Protein AF-A0AA36CMX6-F1 (afdb_monomer_lite)

Secondary structure (DSSP, 8-state):
-HHHHHH-HHHHHHHHHHHHHHHHHHHHTSS-TTHHHHHHHHHHHHSTTPPP---SPPHHHHHHHHHHHS-HHHHHHHHHHHHHHTTSPPPHHHHHHHTSS-HHHHHHHHTTTT-HHHHIIIIIHHHHHHHHHHHHHHHHHHHHHHHHHHTS-S------------GGGHHHHHHTTT-----HHHHSPPPPPHHHHHHHHHHHHHHHHHHHHHHHHHHHHHHHHHS---

pLDDT: mean 77.53, std 16.52, range [39.44, 95.88]

Foldseek 3Di:
DVCCVPPNDLLVVLVVLVVVVLVVLCVVLVHRPCPLVVVVVVVQVVDPPRDDDDQWADVVQLSLQLVLVDFPVRSVVVVVVSVVVVVDDDDVVNSVVCVVDPVVVVVCVVCVVPRVVSCCSVAQLGLLSSLVSVVVCQVVVQVVLVVVVVVDPDDDDHDDDDDRDDPSSVVSSVVCHPPPRDCPVSRDHDHHPPNVVVVVVVVVVVVVVVVVVVCVVVVVVVCVVPDDDD

InterPro domains:
  IPR002816 TraB/PrgY/GumN family [PF01963] (21-174)
  IPR046345 TraB/PryY-like [PTHR21530] (2-215)
  IPR046345 TraB/PryY-like [cd14726] (2-177)

Radius of gyration: 25.77 Å; chains: 1; bounding box: 74×45×81 Å

Sequence (230 aa):
MQTIKQSGLVHGILHVLLLSMSAHITRELSMAPGGEFRAAHKASVEVEQCRLILGDRPIQITLQRALASMTFFQKLKFFYHILISHNSKITQEDVEKCKQKDLLEQLLAEMAGDFPKLSKIFVDERDAYMAHALHTLLLRQTESKREAWSRTNCAWQPLRVVAVVGIGHMPGIEARWGDDINILPLVEIPPQPLSSRIIGGTIRLAFWGTVGYCTYRFGRAIYTRISPKF

Structure (mmCIF, N/CA/C/O backbone):
data_AF-A0AA36CMX6-F1
#
_entry.id   AF-A0AA36CMX6-F1
#
loop_
_atom_site.group_PDB
_atom_site.id
_atom_site.type_symbol
_atom_site.label_atom_id
_atom_site.label_alt_id
_atom_site.label_comp_id
_atom_site.label_asym_id
_atom_site.label_entity_id
_atom_site.label_seq_id
_atom_site.pdbx_PDB_ins_code
_atom_site.Cartn_x
_atom_site.Cartn_y
_atom_site.Cartn_z
_atom_site.occupancy
_atom_site.B_iso_or_equiv
_atom_site.auth_seq_id
_atom_site.auth_comp_id
_atom_site.auth_asym_id
_atom_site.auth_atom_id
_atom_site.pdbx_PDB_model_num
ATOM 1 N N . MET A 1 1 ? -16.469 -11.733 2.876 1.00 41.44 1 MET A N 1
ATOM 2 C CA . MET A 1 1 ? -16.906 -12.622 3.984 1.00 41.44 1 MET A CA 1
ATOM 3 C C . MET A 1 1 ? -15.741 -13.139 4.840 1.00 41.44 1 MET A C 1
ATOM 5 O O . MET A 1 1 ? -15.885 -13.166 6.056 1.00 41.44 1 MET A O 1
ATOM 9 N N . GLN A 1 2 ? -14.580 -13.484 4.260 1.00 42.78 2 GLN A N 1
ATOM 10 C CA . GLN A 1 2 ? -13.388 -13.937 5.010 1.00 42.78 2 GLN A CA 1
ATOM 11 C C . GLN A 1 2 ? -12.871 -12.914 6.047 1.00 42.78 2 GLN A C 1
ATOM 13 O O . GLN A 1 2 ? -12.545 -13.291 7.169 1.00 42.78 2 GLN A O 1
ATOM 18 N N . THR A 1 3 ? -12.917 -11.616 5.736 1.00 43.47 3 THR A N 1
ATOM 19 C CA . THR A 1 3 ? -12.479 -10.519 6.623 1.00 43.47 3 THR A CA 1
ATOM 20 C C . THR A 1 3 ? -13.291 -10.406 7.919 1.00 43.47 3 THR A C 1
ATOM 22 O O . THR A 1 3 ? -12.737 -10.103 8.972 1.00 43.47 3 THR A O 1
ATOM 25 N N . ILE A 1 4 ? -14.600 -10.690 7.874 1.00 48.75 4 ILE A N 1
ATOM 26 C CA . ILE A 1 4 ? -15.484 -10.622 9.055 1.00 48.75 4 ILE A CA 1
ATOM 27 C C . ILE A 1 4 ? -15.143 -11.743 10.045 1.00 48.75 4 ILE A C 1
ATOM 29 O O . ILE A 1 4 ? -15.145 -11.512 11.254 1.00 48.75 4 ILE A O 1
ATOM 33 N N . LYS A 1 5 ? -14.801 -12.937 9.537 1.00 47.16 5 LYS A N 1
ATOM 34 C CA . LYS A 1 5 ? -14.401 -14.082 10.367 1.00 47.16 5 LYS A CA 1
ATOM 35 C C . LYS A 1 5 ? -13.045 -13.876 11.053 1.00 47.16 5 LYS A C 1
ATOM 37 O O . LYS A 1 5 ? -12.878 -14.360 12.164 1.00 47.16 5 LYS A O 1
ATOM 42 N N . GLN A 1 6 ? -12.102 -13.170 10.422 1.00 49.94 6 GLN A N 1
ATOM 43 C CA . GLN A 1 6 ? -10.734 -13.008 10.941 1.00 49.94 6 GLN A CA 1
ATOM 44 C C . GLN A 1 6 ? -10.514 -11.734 11.772 1.00 49.94 6 GLN A C 1
ATOM 46 O O . GLN A 1 6 ? -9.730 -11.755 12.715 1.00 49.94 6 GLN A O 1
ATOM 51 N N . SER A 1 7 ? -11.199 -10.629 11.459 1.00 54.75 7 SER A N 1
ATOM 52 C CA . SER A 1 7 ? -10.890 -9.305 12.038 1.00 54.75 7 SER A CA 1
ATOM 53 C C . SER A 1 7 ? -12.053 -8.675 12.817 1.00 54.75 7 SER A C 1
ATOM 55 O O . SER A 1 7 ? -11.908 -7.593 13.388 1.00 54.75 7 SER A O 1
ATOM 57 N N . GLY A 1 8 ? -13.204 -9.353 12.878 1.00 64.88 8 GLY A N 1
ATOM 58 C CA . GLY A 1 8 ? -14.403 -8.886 13.570 1.00 64.88 8 GLY A CA 1
ATOM 59 C C . GLY A 1 8 ? -15.316 -7.998 12.715 1.00 64.88 8 GLY A C 1
ATOM 60 O O . GLY A 1 8 ? -14.934 -7.457 11.677 1.00 64.88 8 GLY A O 1
ATOM 61 N N . LEU A 1 9 ? -16.560 -7.849 13.176 1.00 62.84 9 LEU A N 1
ATOM 62 C CA . LEU A 1 9 ? -17.673 -7.236 12.437 1.00 62.84 9 LEU A CA 1
ATOM 63 C C . LEU A 1 9 ? -17.406 -5.763 12.068 1.00 62.84 9 LEU A C 1
ATOM 65 O O . LEU A 1 9 ? -17.615 -5.365 10.925 1.00 62.84 9 LEU A O 1
ATOM 69 N N . VAL A 1 10 ? -16.840 -4.987 12.999 1.00 61.72 10 VAL A N 1
ATOM 70 C CA . VAL A 1 10 ? -16.474 -3.571 12.796 1.00 61.72 10 VAL A CA 1
ATOM 71 C C . VAL A 1 10 ? -15.439 -3.409 11.680 1.00 61.72 10 VAL A C 1
ATOM 73 O O . VAL A 1 10 ? -15.568 -2.534 10.831 1.00 61.72 10 VAL A O 1
ATOM 76 N N . HIS A 1 11 ? -14.427 -4.277 11.650 1.00 65.31 11 HIS A N 1
ATOM 77 C CA . HIS A 1 11 ? -13.369 -4.222 10.645 1.00 65.31 11 HIS A CA 1
ATOM 78 C C . HIS A 1 11 ? -13.894 -4.607 9.256 1.00 65.31 11 HIS A C 1
ATOM 80 O O . HIS A 1 11 ? -13.528 -3.992 8.259 1.00 65.31 11 HIS A O 1
ATOM 86 N N . GLY A 1 12 ? -14.801 -5.587 9.193 1.00 66.75 12 GLY A N 1
ATOM 87 C CA . GLY A 1 12 ? -15.476 -5.964 7.955 1.00 66.75 12 GLY A CA 1
ATOM 88 C C . GLY A 1 12 ? -16.356 -4.849 7.385 1.00 66.75 12 GLY A C 1
ATOM 89 O O . GLY A 1 12 ? -16.263 -4.571 6.193 1.00 66.75 12 GLY A O 1
ATOM 90 N N . ILE A 1 13 ? -17.159 -4.184 8.225 1.00 66.44 13 ILE A N 1
ATOM 91 C CA . ILE A 1 13 ? -17.991 -3.039 7.810 1.00 66.44 13 ILE A CA 1
ATOM 92 C C . ILE A 1 13 ? -17.111 -1.916 7.262 1.00 66.44 13 ILE A C 1
ATOM 94 O O . ILE A 1 13 ? -17.365 -1.396 6.180 1.00 66.44 13 ILE A O 1
ATOM 98 N N . LEU A 1 14 ? -16.043 -1.576 7.981 1.00 64.75 14 LEU A N 1
ATOM 99 C CA . LEU A 1 14 ? -15.170 -0.474 7.600 1.00 64.75 14 LEU A CA 1
ATOM 100 C C . LEU A 1 14 ? -14.377 -0.766 6.316 1.00 64.75 14 LEU A C 1
ATOM 102 O O . LEU A 1 14 ? -14.186 0.123 5.493 1.00 64.75 14 LEU A O 1
ATOM 106 N N . HIS A 1 15 ? -13.989 -2.025 6.101 1.00 67.06 15 HIS A N 1
ATOM 107 C CA . HIS A 1 15 ? -13.383 -2.483 4.851 1.00 67.06 15 HIS A CA 1
ATOM 108 C C . HIS A 1 15 ? -14.349 -2.371 3.661 1.00 67.06 15 HIS A C 1
ATOM 110 O O . HIS A 1 15 ? -13.962 -1.904 2.593 1.00 67.06 15 HIS A O 1
ATOM 116 N N . VAL A 1 16 ? -15.616 -2.762 3.838 1.00 66.88 16 VAL A N 1
ATOM 117 C CA . VAL A 1 16 ? -16.645 -2.605 2.795 1.00 66.88 16 VAL A CA 1
ATOM 118 C C . VAL A 1 16 ? -16.898 -1.128 2.493 1.00 66.88 16 VAL A C 1
ATOM 120 O O . VAL A 1 16 ? -17.008 -0.765 1.327 1.00 66.88 16 VAL A O 1
ATOM 123 N N . LEU A 1 17 ? -16.927 -0.268 3.513 1.00 65.06 17 LEU A N 1
ATOM 124 C CA . LEU A 1 17 ? -17.094 1.176 3.334 1.00 65.06 17 LEU A CA 1
ATOM 125 C C . LEU A 1 17 ? -15.932 1.819 2.580 1.00 65.06 17 LEU A C 1
ATOM 127 O O . LEU A 1 17 ? -16.167 2.612 1.678 1.00 65.06 17 LEU A O 1
ATOM 131 N N . LEU A 1 18 ? -14.693 1.440 2.895 1.00 65.81 18 LEU A N 1
ATOM 132 C CA . LEU A 1 18 ? -13.506 1.893 2.164 1.00 65.81 18 LEU A CA 1
ATOM 133 C C . LEU A 1 18 ? -13.556 1.496 0.684 1.00 65.81 18 LEU A C 1
ATOM 135 O O . LEU A 1 18 ? -13.294 2.322 -0.188 1.00 65.81 18 LEU A O 1
ATOM 139 N N . LEU A 1 19 ? -13.944 0.250 0.395 1.00 66.56 19 LEU A N 1
ATOM 140 C CA . LEU A 1 19 ? -14.132 -0.219 -0.980 1.00 66.56 19 LEU A CA 1
ATOM 141 C C . LEU A 1 19 ? -15.264 0.534 -1.690 1.00 66.56 19 LEU A C 1
ATOM 143 O O . LEU A 1 19 ? -15.115 0.922 -2.846 1.00 66.56 19 LEU A O 1
ATOM 147 N N . SER A 1 20 ? -16.378 0.769 -0.996 1.00 63.72 20 SER A N 1
ATOM 148 C CA . SER A 1 20 ? -17.512 1.529 -1.525 1.00 63.72 20 SER A CA 1
ATOM 149 C C . SER A 1 20 ? -17.132 2.976 -1.834 1.00 63.72 20 SER A C 1
ATOM 151 O O . SER A 1 20 ? -17.517 3.491 -2.878 1.00 63.72 20 SER A O 1
ATOM 153 N N . MET A 1 21 ? -16.346 3.620 -0.966 1.00 60.47 21 MET A N 1
ATOM 154 C CA . MET A 1 21 ? -15.826 4.970 -1.194 1.00 60.47 21 MET A CA 1
ATOM 155 C C . MET A 1 21 ? -14.894 5.004 -2.400 1.00 60.47 21 MET A C 1
ATOM 157 O O . MET A 1 21 ? -15.107 5.809 -3.297 1.00 60.47 21 MET A O 1
ATOM 161 N N . SER A 1 22 ? -13.931 4.083 -2.492 1.00 61.16 22 SER A N 1
ATOM 162 C CA . SER A 1 22 ? -13.059 3.968 -3.671 1.00 61.16 22 SER A CA 1
ATOM 163 C C . SER A 1 22 ? -13.869 3.833 -4.973 1.00 61.16 22 SER A C 1
ATOM 165 O O . SER A 1 22 ? -13.585 4.512 -5.964 1.00 61.16 22 SER A O 1
ATOM 167 N N . ALA A 1 23 ? -14.941 3.034 -4.954 1.00 61.50 23 ALA A N 1
ATOM 168 C CA . ALA A 1 23 ? -15.845 2.870 -6.090 1.00 61.50 23 ALA A CA 1
ATOM 169 C C . ALA A 1 23 ? -16.722 4.107 -6.377 1.00 61.50 23 ALA A C 1
ATOM 171 O O . ALA A 1 23 ? -17.066 4.343 -7.533 1.00 61.50 23 ALA A O 1
ATOM 172 N N . HIS A 1 24 ? -17.098 4.888 -5.363 1.00 56.38 24 HIS A N 1
ATOM 173 C CA . HIS A 1 24 ? -17.870 6.123 -5.526 1.00 56.38 24 HIS A CA 1
ATOM 174 C C . HIS A 1 24 ? -17.011 7.247 -6.120 1.00 56.38 24 HIS A C 1
ATOM 176 O O . HIS A 1 24 ? -17.392 7.840 -7.124 1.00 56.38 24 HIS A O 1
ATOM 182 N N . ILE A 1 25 ? -15.799 7.437 -5.595 1.00 56.91 25 ILE A N 1
ATOM 183 C CA . ILE A 1 25 ? -14.810 8.420 -6.072 1.00 56.91 25 ILE A CA 1
ATOM 184 C C . ILE A 1 25 ? -14.474 8.185 -7.551 1.00 56.91 25 ILE A C 1
ATOM 186 O O . ILE A 1 25 ? -14.418 9.113 -8.353 1.00 56.91 25 ILE A O 1
ATOM 190 N N . THR A 1 26 ? -14.341 6.912 -7.927 1.00 54.22 26 THR A N 1
ATOM 191 C CA . THR A 1 26 ? -14.157 6.459 -9.312 1.00 54.22 26 THR A CA 1
ATOM 192 C C . THR A 1 26 ? -15.260 6.948 -10.262 1.00 54.22 26 THR A C 1
ATOM 194 O O . THR A 1 26 ? -14.987 7.212 -11.431 1.00 54.22 26 THR A O 1
ATOM 197 N N . ARG A 1 27 ? -16.513 7.038 -9.794 1.00 56.94 27 ARG A N 1
ATOM 198 C CA . ARG A 1 27 ? -17.652 7.474 -10.619 1.00 56.94 27 ARG A CA 1
ATOM 199 C C . ARG A 1 27 ? -17.722 8.995 -10.731 1.00 56.94 27 ARG A C 1
ATOM 201 O O . ARG A 1 27 ? -17.974 9.494 -11.820 1.00 56.94 27 ARG A O 1
ATOM 208 N N . GLU A 1 28 ? -17.464 9.706 -9.636 1.00 49.03 28 GLU A N 1
ATOM 209 C CA . GLU A 1 28 ? -17.574 11.173 -9.563 1.00 49.03 28 GLU A CA 1
ATOM 210 C C . GLU A 1 28 ? -16.462 11.891 -10.347 1.00 49.03 28 GLU A C 1
ATOM 212 O O . GLU A 1 28 ? -16.709 12.896 -11.010 1.00 49.03 28 GLU A O 1
ATOM 217 N N . LEU A 1 29 ? -15.246 11.332 -10.390 1.00 51.25 29 LEU A N 1
ATOM 218 C CA . LEU A 1 29 ? -14.135 11.902 -11.167 1.00 51.25 29 LEU A CA 1
ATOM 219 C C . LEU A 1 29 ? -14.323 11.812 -12.694 1.00 51.25 29 LEU A C 1
ATOM 221 O O . LEU A 1 29 ? -13.482 12.319 -13.437 1.00 51.25 29 LEU A O 1
ATOM 225 N N . SER A 1 30 ? -15.394 11.167 -13.185 1.00 48.53 30 SER A N 1
ATOM 226 C CA . SER A 1 30 ? -15.689 10.939 -14.618 1.00 48.53 30 SER A CA 1
ATOM 227 C C . SER A 1 30 ? -14.550 10.273 -15.416 1.00 48.53 30 SER A C 1
ATOM 229 O O . SER A 1 30 ? -14.612 10.153 -16.637 1.00 48.53 30 SER A O 1
ATOM 231 N N . MET A 1 31 ? -13.508 9.810 -14.727 1.00 54.91 31 MET A N 1
ATOM 232 C CA . MET A 1 31 ? -12.364 9.079 -15.246 1.00 54.91 31 MET A CA 1
ATOM 233 C C . MET A 1 31 ? -12.230 7.825 -14.397 1.00 54.91 31 MET A C 1
ATOM 235 O O . MET A 1 31 ? -11.944 7.900 -13.205 1.00 54.91 31 MET A O 1
ATOM 239 N N . ALA A 1 32 ? -12.448 6.657 -15.002 1.00 55.47 32 ALA A N 1
ATOM 240 C CA . ALA A 1 32 ? -12.241 5.399 -14.302 1.00 55.47 32 ALA A CA 1
ATOM 241 C C . ALA A 1 32 ? -10.747 5.284 -13.926 1.00 55.47 32 ALA A C 1
ATOM 243 O O . ALA A 1 32 ? -9.918 5.176 -14.842 1.00 55.47 32 ALA A O 1
ATOM 244 N N . PRO A 1 33 ? -10.378 5.265 -12.631 1.00 60.41 3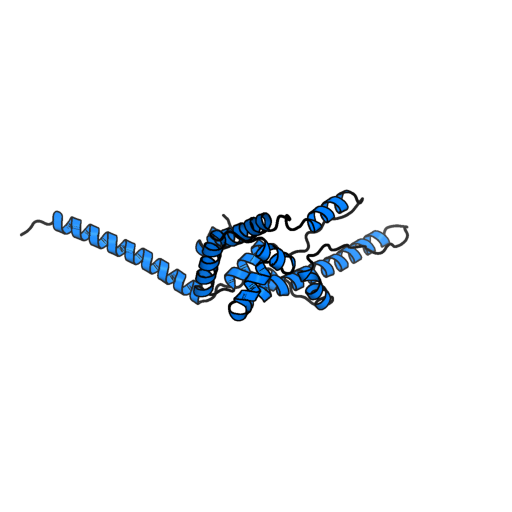3 PRO A N 1
ATOM 245 C CA . PRO A 1 33 ? -8.995 5.152 -12.210 1.00 60.41 33 PRO A CA 1
ATOM 246 C C . PRO A 1 33 ? -8.391 3.860 -12.762 1.00 60.41 33 PRO A C 1
ATOM 248 O O . PRO A 1 33 ? -9.086 2.880 -13.068 1.00 60.41 33 PRO A O 1
ATOM 251 N N . GLY A 1 34 ? -7.082 3.895 -12.991 1.00 72.88 34 GLY A N 1
ATOM 252 C CA . GLY A 1 34 ? -6.360 2.802 -13.636 1.00 72.88 34 GLY A CA 1
ATOM 253 C C . GLY A 1 34 ? -6.557 2.709 -15.151 1.00 72.88 34 GLY A C 1
ATOM 254 O O . GLY A 1 34 ? -6.381 1.631 -15.716 1.00 72.88 34 GLY A O 1
ATOM 255 N N . GLY A 1 35 ? -6.919 3.809 -15.823 1.00 80.56 35 GLY A N 1
ATOM 256 C CA . GLY A 1 35 ? -6.870 3.893 -17.289 1.00 80.56 35 GLY A CA 1
ATOM 257 C C . GLY A 1 35 ? -5.475 3.573 -17.830 1.00 80.56 35 GLY A C 1
ATOM 258 O O . GLY A 1 35 ? -5.347 2.764 -18.745 1.00 80.56 35 GLY A O 1
ATOM 259 N N . GLU A 1 36 ? -4.444 4.106 -17.175 1.00 85.56 36 GLU A N 1
ATOM 260 C CA . GLU A 1 36 ? -3.031 3.810 -17.435 1.00 85.56 36 GLU A CA 1
ATOM 261 C C . GLU A 1 36 ? -2.736 2.308 -17.325 1.00 85.56 36 GLU A C 1
ATOM 263 O O . GLU A 1 36 ? -2.166 1.716 -18.237 1.00 85.56 36 GLU A O 1
ATOM 268 N N . PHE A 1 37 ? -3.211 1.652 -16.261 1.00 89.00 37 PHE A N 1
ATOM 269 C CA . PHE A 1 37 ? -3.018 0.212 -16.062 1.00 89.00 37 PHE A CA 1
ATOM 270 C C . PHE A 1 37 ? -3.773 -0.636 -17.091 1.00 89.00 37 PHE A C 1
ATOM 272 O O . PHE A 1 37 ? -3.258 -1.654 -17.551 1.00 89.00 37 PHE A O 1
ATOM 279 N N . ARG A 1 38 ? -4.982 -0.225 -17.498 1.00 89.56 38 ARG A N 1
ATOM 280 C CA . ARG A 1 38 ? -5.738 -0.905 -18.565 1.00 89.56 38 ARG A CA 1
ATOM 281 C C . ARG A 1 38 ? -5.053 -0.759 -19.921 1.00 89.56 38 ARG A C 1
ATOM 283 O O . ARG A 1 38 ? -4.986 -1.735 -20.666 1.00 89.56 38 ARG A O 1
ATOM 290 N N . ALA A 1 39 ? -4.525 0.426 -20.225 1.00 91.19 39 ALA A N 1
ATOM 291 C CA . ALA A 1 39 ? -3.736 0.660 -21.428 1.00 91.19 39 ALA A CA 1
ATOM 292 C C . ALA A 1 39 ? -2.454 -0.189 -21.419 1.00 91.19 39 ALA A C 1
ATOM 294 O O . ALA A 1 39 ? -2.166 -0.858 -22.408 1.00 91.19 39 ALA A O 1
ATOM 295 N N . ALA A 1 40 ? -1.754 -0.251 -20.282 1.00 92.69 40 ALA A N 1
ATOM 296 C CA . ALA A 1 40 ? -0.570 -1.087 -20.095 1.00 92.69 40 ALA A CA 1
ATOM 297 C C . ALA A 1 40 ? -0.871 -2.579 -20.284 1.00 92.69 40 ALA A C 1
ATOM 299 O O . ALA A 1 40 ? -0.149 -3.272 -20.996 1.00 92.69 40 ALA A O 1
ATOM 300 N N . HIS A 1 41 ? -1.970 -3.069 -19.702 1.00 93.50 41 HIS A N 1
ATOM 301 C CA . HIS A 1 41 ? -2.424 -4.443 -19.897 1.00 93.50 41 HIS A CA 1
ATOM 302 C C . HIS A 1 41 ? -2.712 -4.719 -21.375 1.00 93.50 41 HIS A C 1
ATOM 304 O O . HIS A 1 41 ? -2.240 -5.718 -21.913 1.00 93.50 41 HIS A O 1
ATOM 310 N N . LYS A 1 42 ? -3.450 -3.832 -22.056 1.00 94.06 42 LYS A N 1
ATOM 311 C CA . LYS A 1 42 ? -3.763 -3.997 -23.480 1.00 94.06 42 LYS A CA 1
ATOM 312 C C . LYS A 1 42 ? -2.486 -4.051 -24.326 1.00 94.06 42 LYS A C 1
ATOM 314 O O . LYS A 1 42 ? -2.320 -4.994 -25.089 1.00 94.06 42 LYS A O 1
ATOM 319 N N . ALA A 1 43 ? -1.560 -3.119 -24.109 1.00 93.75 43 ALA A N 1
ATOM 320 C CA . ALA A 1 43 ? -0.264 -3.110 -24.781 1.00 93.75 43 ALA A CA 1
ATOM 321 C C . ALA A 1 43 ? 0.566 -4.372 -24.476 1.0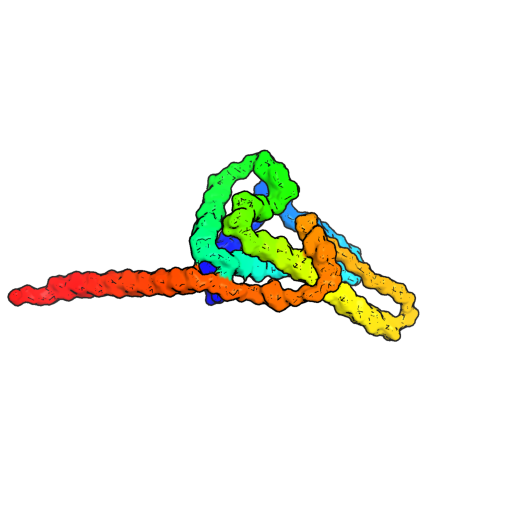0 93.75 43 ALA A C 1
ATOM 323 O O . ALA A 1 43 ? 1.204 -4.911 -25.372 1.00 93.75 43 ALA A O 1
ATOM 324 N N . SER A 1 44 ? 0.527 -4.897 -23.244 1.00 93.94 44 SER A N 1
ATOM 325 C CA . SER A 1 44 ? 1.255 -6.128 -22.898 1.00 93.94 44 SER A CA 1
ATOM 326 C C . SER A 1 44 ? 0.742 -7.364 -23.638 1.00 93.94 44 SER A C 1
ATOM 328 O O . SER A 1 44 ? 1.519 -8.270 -23.906 1.00 93.94 44 SER A O 1
ATOM 330 N N . VAL A 1 45 ? -0.545 -7.398 -23.997 1.00 93.75 45 VAL A N 1
ATOM 331 C CA . VAL A 1 45 ? -1.133 -8.505 -24.768 1.00 93.75 45 VAL A CA 1
ATOM 332 C C . VAL A 1 45 ? -0.712 -8.444 -26.240 1.00 93.75 45 VAL A C 1
ATOM 334 O O . VAL A 1 45 ? -0.609 -9.482 -26.884 1.00 93.75 45 VAL A O 1
ATOM 337 N N . GLU A 1 46 ? -0.449 -7.247 -26.769 1.00 94.12 46 GLU A N 1
ATOM 338 C CA . GLU A 1 46 ? -0.022 -7.040 -28.161 1.00 94.12 46 GLU A CA 1
ATOM 339 C C . GLU A 1 46 ? 1.468 -7.365 -28.384 1.00 94.12 46 GLU A C 1
ATOM 341 O O . GLU A 1 46 ? 1.882 -7.630 -29.511 1.00 94.12 46 GLU A O 1
ATOM 346 N N . VAL A 1 47 ? 2.282 -7.371 -27.324 1.00 91.69 47 VAL A N 1
ATOM 347 C CA . VAL A 1 47 ? 3.719 -7.660 -27.401 1.00 91.69 47 VAL A CA 1
ATOM 348 C C . VAL A 1 47 ? 3.980 -9.151 -27.187 1.00 91.69 47 VAL A C 1
ATOM 350 O O . VAL A 1 47 ? 3.683 -9.710 -26.129 1.00 91.69 47 VAL A O 1
ATOM 353 N N . GLU A 1 48 ? 4.616 -9.796 -28.166 1.00 88.00 48 GLU A N 1
ATOM 354 C CA . GLU A 1 48 ? 5.013 -11.199 -28.051 1.00 88.00 48 GLU A CA 1
ATOM 355 C C . GLU A 1 48 ? 5.930 -11.436 -26.844 1.00 88.00 48 GLU A C 1
ATOM 357 O O . GLU A 1 48 ? 6.867 -10.680 -26.580 1.00 88.00 48 GLU A O 1
ATOM 362 N N . GLN A 1 49 ? 5.662 -12.520 -26.110 1.00 84.81 49 GLN A N 1
ATOM 363 C CA . GLN A 1 49 ? 6.441 -12.947 -24.939 1.00 84.81 49 GLN A CA 1
ATOM 364 C C . GLN A 1 49 ? 6.508 -11.908 -23.800 1.00 84.81 49 GLN A C 1
ATOM 366 O O . GLN A 1 49 ? 7.364 -12.004 -22.915 1.00 84.81 49 GLN A O 1
ATOM 371 N N . CYS A 1 50 ? 5.589 -10.938 -23.765 1.00 90.69 50 CYS A N 1
ATOM 372 C CA . CYS A 1 50 ? 5.478 -10.006 -22.653 1.00 90.69 50 CYS A CA 1
ATOM 373 C C . CYS A 1 50 ? 4.826 -10.682 -21.439 1.00 90.69 50 CYS A C 1
ATOM 375 O O . CYS A 1 50 ? 3.730 -11.239 -21.517 1.00 90.69 50 CYS A O 1
ATOM 377 N N . ARG A 1 51 ? 5.496 -10.629 -20.285 1.00 89.81 51 ARG A N 1
ATOM 378 C CA . ARG A 1 51 ? 4.941 -11.111 -19.017 1.00 89.81 51 ARG A CA 1
ATOM 379 C C . ARG A 1 51 ? 4.370 -9.940 -18.229 1.00 89.81 51 ARG A C 1
ATOM 381 O O . ARG A 1 51 ? 5.121 -9.086 -17.768 1.00 89.81 51 ARG A O 1
ATOM 388 N N . LEU A 1 52 ? 3.061 -9.960 -18.000 1.00 92.62 52 LEU A N 1
ATOM 389 C CA . LEU A 1 52 ? 2.403 -9.024 -17.096 1.00 92.62 52 LEU A CA 1
ATOM 390 C C . LEU A 1 52 ? 2.596 -9.454 -15.636 1.00 92.62 52 LEU A C 1
ATOM 392 O O . LEU A 1 52 ? 2.357 -10.610 -15.284 1.00 92.62 52 LEU A O 1
ATOM 396 N N . ILE A 1 53 ? 3.000 -8.515 -14.779 1.00 92.50 53 ILE A N 1
ATOM 397 C CA . ILE A 1 53 ? 3.172 -8.738 -13.340 1.00 92.50 53 ILE A CA 1
ATOM 398 C C . ILE A 1 53 ? 2.473 -7.616 -12.576 1.00 92.50 53 ILE A C 1
ATOM 400 O O . ILE A 1 53 ? 2.661 -6.440 -12.876 1.00 92.50 53 ILE A O 1
ATOM 404 N N . LEU A 1 54 ? 1.678 -7.985 -11.572 1.00 92.44 54 LEU A N 1
ATOM 405 C CA . LEU A 1 54 ? 1.065 -7.037 -10.646 1.00 92.44 54 LEU A CA 1
ATOM 406 C C . LEU A 1 54 ? 2.058 -6.760 -9.513 1.00 92.44 54 LEU A C 1
ATOM 408 O O . LEU A 1 54 ? 2.243 -7.597 -8.633 1.00 92.44 54 LEU A O 1
ATOM 412 N N . GLY A 1 55 ? 2.738 -5.616 -9.588 1.00 90.88 55 GLY A N 1
ATOM 413 C CA . GLY A 1 55 ? 3.810 -5.237 -8.659 1.00 90.88 55 GLY A CA 1
ATOM 414 C C . GLY A 1 55 ? 3.364 -4.463 -7.413 1.00 90.88 55 GLY A C 1
ATOM 415 O O . GLY A 1 55 ? 4.219 -4.094 -6.614 1.00 90.88 55 GLY A O 1
ATOM 416 N N . ASP A 1 56 ? 2.066 -4.192 -7.246 1.00 91.62 56 ASP A N 1
ATOM 417 C CA . ASP A 1 56 ? 1.543 -3.458 -6.084 1.00 91.62 56 ASP A CA 1
ATOM 418 C C . ASP A 1 56 ? 1.155 -4.410 -4.942 1.00 91.62 56 ASP A C 1
ATOM 420 O O . ASP A 1 56 ? 0.870 -5.599 -5.126 1.00 91.62 56 ASP A O 1
ATOM 424 N N . ARG A 1 57 ? 1.128 -3.860 -3.733 1.00 90.56 57 ARG A N 1
ATOM 425 C CA . ARG A 1 57 ? 0.688 -4.529 -2.520 1.00 90.56 57 ARG A CA 1
ATOM 426 C C . ARG A 1 57 ? -0.795 -4.886 -2.632 1.00 90.56 57 ARG A C 1
ATOM 428 O O . ARG A 1 57 ? -1.603 -4.029 -3.002 1.00 90.56 57 ARG A O 1
ATOM 435 N N . PRO A 1 58 ? -1.205 -6.100 -2.222 1.00 87.94 58 PRO A N 1
ATOM 436 C CA . PRO A 1 58 ? -2.616 -6.454 -2.174 1.00 87.94 58 PRO A CA 1
ATOM 437 C C . PRO A 1 58 ? -3.420 -5.429 -1.369 1.00 87.94 58 PRO A C 1
ATOM 439 O O . PRO A 1 58 ? -3.163 -5.213 -0.180 1.00 87.94 58 PRO A O 1
ATOM 442 N N . ILE A 1 59 ? -4.418 -4.815 -2.010 1.00 82.81 59 ILE A N 1
ATOM 443 C CA . ILE A 1 59 ? -5.211 -3.728 -1.420 1.00 82.81 59 ILE A CA 1
ATOM 444 C C . ILE A 1 59 ? -5.865 -4.141 -0.097 1.00 82.81 59 ILE A C 1
ATOM 446 O O . ILE A 1 59 ? -5.984 -3.330 0.816 1.00 82.81 59 ILE A O 1
ATOM 450 N N . GLN A 1 60 ? -6.227 -5.418 0.051 1.00 81.00 60 GLN A N 1
ATOM 451 C CA . GLN A 1 60 ? -6.796 -5.959 1.283 1.00 81.00 60 GLN A CA 1
ATOM 452 C C . GLN A 1 60 ? -5.836 -5.786 2.465 1.00 81.00 60 GLN A C 1
ATOM 454 O O . GLN A 1 60 ? -6.267 -5.361 3.533 1.00 81.00 60 GLN A O 1
ATOM 459 N N . ILE A 1 61 ? -4.541 -6.053 2.268 1.00 86.56 61 ILE A N 1
ATOM 460 C CA . ILE A 1 61 ? -3.514 -5.906 3.307 1.00 86.56 61 ILE A CA 1
ATOM 461 C C . ILE A 1 61 ? -3.344 -4.426 3.650 1.00 86.56 61 ILE A C 1
ATOM 463 O O . ILE A 1 61 ? -3.358 -4.061 4.825 1.00 86.56 61 ILE A O 1
ATOM 467 N N . THR A 1 62 ? -3.253 -3.563 2.636 1.00 86.62 62 THR A N 1
ATOM 468 C CA . THR A 1 62 ? -3.131 -2.109 2.815 1.00 86.62 62 THR A CA 1
ATOM 469 C C . THR A 1 62 ? -4.295 -1.549 3.634 1.00 86.62 62 THR A C 1
ATOM 471 O O . THR A 1 62 ? -4.078 -0.881 4.646 1.00 86.62 62 THR A O 1
ATOM 474 N N . LEU A 1 63 ? -5.536 -1.883 3.261 1.00 82.94 63 LEU A N 1
ATOM 475 C CA . LEU A 1 63 ? -6.737 -1.432 3.967 1.00 82.94 63 LEU A CA 1
ATOM 476 C C . LEU A 1 63 ? -6.811 -2.011 5.385 1.00 82.94 63 LEU A C 1
ATOM 478 O O . LEU A 1 63 ? -7.068 -1.276 6.336 1.00 82.94 63 LEU A O 1
ATOM 482 N N . GLN A 1 64 ? -6.550 -3.309 5.566 1.00 83.06 64 GLN A N 1
ATOM 483 C CA . GLN A 1 64 ? -6.575 -3.931 6.893 1.00 83.06 64 GLN A CA 1
ATOM 484 C C . GLN A 1 64 ? -5.561 -3.295 7.841 1.00 83.06 64 GLN A C 1
ATOM 486 O O . GLN A 1 64 ? -5.868 -3.058 9.011 1.00 83.06 64 GLN A O 1
ATOM 491 N N . ARG A 1 65 ? -4.367 -2.971 7.346 1.00 87.25 65 ARG A N 1
ATOM 492 C CA . ARG A 1 65 ? -3.338 -2.292 8.134 1.00 87.25 65 ARG A CA 1
ATOM 493 C C . ARG A 1 65 ? -3.693 -0.859 8.455 1.00 87.25 65 ARG A C 1
ATOM 495 O O . ARG A 1 65 ? -3.543 -0.460 9.608 1.00 87.25 65 ARG A O 1
ATOM 502 N N . ALA A 1 66 ? -4.207 -0.117 7.478 1.00 84.00 66 ALA A N 1
ATOM 503 C CA . ALA A 1 66 ? -4.703 1.235 7.688 1.00 84.00 66 ALA A CA 1
ATOM 504 C C . ALA A 1 66 ? -5.710 1.244 8.847 1.00 84.00 66 ALA A C 1
ATOM 506 O O . ALA A 1 66 ? -5.537 1.970 9.826 1.00 84.00 66 ALA A O 1
ATOM 507 N N . LEU A 1 67 ? -6.676 0.324 8.823 1.00 81.19 67 LEU A N 1
ATOM 508 C CA . LEU A 1 67 ? -7.665 0.169 9.887 1.00 81.19 67 LEU A CA 1
ATOM 509 C C . LEU A 1 67 ? -7.086 -0.335 11.211 1.00 81.19 67 LEU A C 1
ATOM 511 O O . LEU A 1 67 ? -7.529 0.092 12.277 1.00 81.19 67 LEU A O 1
ATOM 515 N N . ALA A 1 68 ? -6.120 -1.252 11.177 1.00 83.12 68 ALA A N 1
ATOM 516 C CA . ALA A 1 68 ? -5.450 -1.743 12.377 1.00 83.12 68 ALA A CA 1
ATOM 517 C C . ALA A 1 68 ? -4.611 -0.654 13.062 1.00 83.12 68 ALA A C 1
ATOM 519 O O . ALA A 1 68 ? -4.485 -0.667 14.281 1.00 83.12 68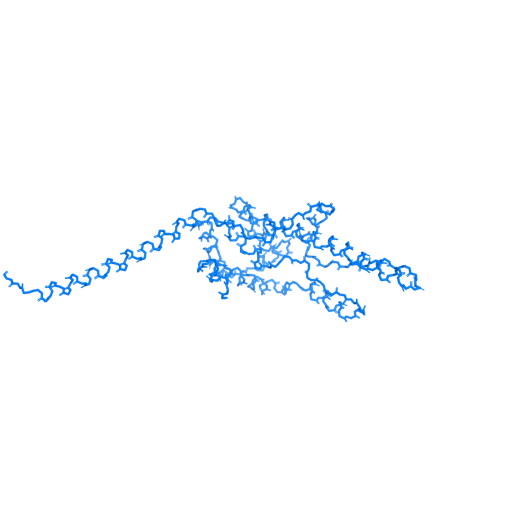 ALA A O 1
ATOM 520 N N . SER A 1 69 ? -4.092 0.315 12.306 1.00 84.25 69 SER A N 1
ATOM 521 C CA . SER A 1 69 ? -3.296 1.423 12.845 1.00 84.25 69 SER A CA 1
ATOM 522 C C . SER A 1 69 ? -4.117 2.451 13.637 1.00 84.25 69 SER A C 1
ATOM 524 O O . SER A 1 69 ? -3.553 3.206 14.437 1.00 84.25 69 SER A O 1
ATOM 526 N N . MET A 1 70 ? -5.443 2.459 13.446 1.00 82.00 70 MET A N 1
ATOM 527 C CA . MET A 1 70 ? -6.373 3.398 14.069 1.00 82.00 70 MET A CA 1
ATOM 528 C C . MET A 1 70 ? -6.846 2.932 15.451 1.00 82.00 70 MET A C 1
ATOM 530 O O . MET A 1 70 ? -7.214 1.772 15.669 1.00 82.00 70 MET A O 1
ATOM 534 N N . THR A 1 71 ? -6.955 3.882 16.376 1.00 82.56 71 THR A N 1
ATOM 535 C CA . THR A 1 71 ? -7.687 3.708 17.640 1.00 82.56 71 THR A CA 1
ATOM 536 C C . THR A 1 71 ? -9.198 3.583 17.414 1.00 82.56 71 THR A C 1
ATOM 538 O O . THR A 1 71 ? -9.714 3.893 16.342 1.00 82.56 71 THR A O 1
ATOM 541 N N . PHE A 1 72 ? -9.945 3.142 18.432 1.00 78.38 72 PHE A N 1
ATOM 542 C CA . PHE A 1 72 ? -11.406 3.027 18.332 1.00 78.38 72 PHE A CA 1
ATOM 543 C C . PHE A 1 72 ? -12.091 4.374 18.036 1.00 78.38 72 PHE A C 1
ATOM 545 O O . PHE A 1 72 ? -12.943 4.441 17.155 1.00 78.38 72 PHE A O 1
ATOM 552 N N . PHE A 1 73 ? -11.674 5.452 18.707 1.00 78.00 73 PHE A N 1
ATOM 553 C CA . PHE A 1 73 ? -12.199 6.798 18.453 1.00 78.00 73 PHE A CA 1
ATOM 554 C C . PHE A 1 73 ? -11.883 7.285 17.036 1.00 78.00 73 PHE A C 1
ATOM 556 O O . PHE A 1 73 ? -12.761 7.817 16.366 1.00 78.00 73 PHE A O 1
ATOM 563 N N . GLN A 1 74 ? -10.668 7.030 16.541 1.00 78.38 74 GLN A N 1
ATOM 564 C CA . GLN A 1 74 ? -10.293 7.321 15.155 1.00 78.38 74 GLN A CA 1
ATOM 565 C C . GLN A 1 74 ? -11.141 6.533 14.149 1.00 78.38 74 GLN A C 1
ATOM 567 O O . GLN A 1 74 ? -11.589 7.110 13.165 1.00 78.38 74 GL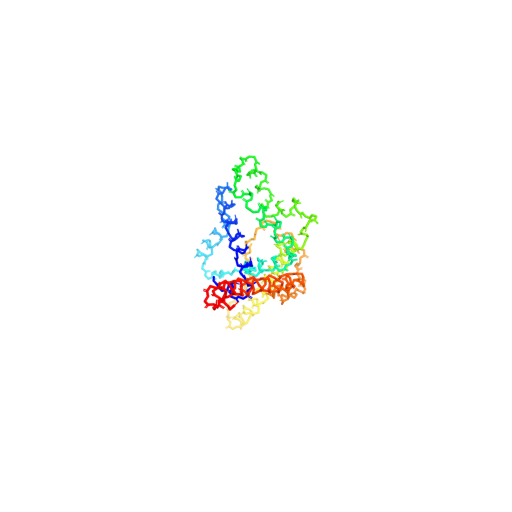N A O 1
ATOM 572 N N . LYS A 1 75 ? -11.426 5.250 14.413 1.00 78.88 75 LYS A N 1
ATOM 573 C CA . LYS A 1 75 ? -12.325 4.433 13.576 1.00 78.88 75 LYS A CA 1
ATOM 574 C C . LYS A 1 75 ? -13.744 5.002 13.548 1.00 78.88 75 LYS A C 1
ATOM 576 O O . LYS A 1 75 ? -14.339 5.068 12.479 1.00 78.88 75 LYS A O 1
ATOM 581 N N . LEU A 1 76 ? -14.275 5.425 14.699 1.00 77.38 76 LEU A N 1
ATOM 582 C CA . LEU A 1 76 ? -15.609 6.024 14.790 1.00 77.38 76 LEU A CA 1
ATOM 583 C C . LEU A 1 76 ? -15.673 7.375 14.062 1.00 77.38 76 LEU A C 1
ATOM 585 O O . LEU A 1 76 ? -16.600 7.602 13.290 1.00 77.38 76 LEU A O 1
ATOM 589 N N . LYS A 1 77 ? -14.661 8.233 14.250 1.00 75.12 77 LYS A N 1
ATOM 590 C CA . LYS A 1 77 ? -14.522 9.513 13.539 1.00 75.12 77 LYS A CA 1
ATOM 591 C C . LYS A 1 77 ? -14.439 9.295 12.026 1.00 75.12 77 LYS A C 1
ATOM 593 O O . LYS A 1 77 ? -15.174 9.925 11.276 1.00 75.12 77 LYS A O 1
ATOM 598 N N . PHE A 1 78 ? -13.603 8.361 11.580 1.00 73.94 78 PHE A N 1
ATOM 599 C CA . PHE A 1 78 ? -13.455 8.007 10.168 1.00 73.94 78 PHE A CA 1
ATOM 600 C C . PHE A 1 78 ? -14.764 7.479 9.559 1.00 73.94 78 PHE A C 1
ATOM 602 O O . PHE A 1 78 ? -15.178 7.923 8.492 1.00 73.94 78 PHE A O 1
ATOM 609 N N . PHE A 1 79 ? -15.467 6.593 10.270 1.00 73.00 79 PHE A N 1
ATOM 610 C CA . PHE A 1 79 ? -16.784 6.099 9.866 1.00 73.00 79 PHE A CA 1
ATOM 611 C C . PHE A 1 79 ? -17.817 7.230 9.739 1.00 73.00 79 PHE A C 1
ATOM 613 O O . PHE A 1 79 ? -18.545 7.284 8.751 1.00 73.00 79 PHE A O 1
ATOM 620 N N . TYR A 1 80 ? -17.851 8.158 10.700 1.00 71.25 80 TYR A N 1
ATOM 621 C CA . TYR A 1 80 ? -18.727 9.331 10.660 1.00 71.25 80 TYR A CA 1
ATOM 622 C C . TYR A 1 80 ? -18.445 10.227 9.443 1.00 71.25 80 TYR A C 1
ATOM 624 O O . TYR A 1 80 ? -19.379 10.611 8.741 1.00 71.25 80 TYR A O 1
ATOM 632 N N . HIS A 1 81 ? -17.171 10.494 9.135 1.00 68.88 81 HIS A N 1
ATOM 633 C CA . HIS A 1 81 ? -16.790 11.268 7.948 1.00 68.88 81 HIS A CA 1
ATOM 634 C C . HIS A 1 81 ? -17.205 10.593 6.639 1.00 68.88 81 HIS A C 1
ATOM 636 O O . HIS A 1 81 ? -17.731 11.266 5.755 1.00 68.88 81 HIS A O 1
ATOM 642 N N . ILE A 1 82 ? -17.031 9.272 6.521 1.00 66.56 82 ILE A N 1
ATOM 643 C CA . ILE A 1 82 ? -17.495 8.525 5.343 1.00 66.56 82 ILE A CA 1
ATOM 644 C C . ILE A 1 82 ? -19.013 8.662 5.173 1.00 66.56 82 ILE A C 1
ATOM 646 O O . ILE A 1 82 ? -19.484 8.904 4.064 1.00 66.56 82 ILE A O 1
ATOM 650 N N . LEU A 1 83 ? -19.781 8.528 6.259 1.00 64.62 83 LEU A N 1
ATOM 651 C CA . LEU A 1 83 ? -21.240 8.644 6.204 1.00 64.62 83 LEU A CA 1
ATOM 652 C C . LEU A 1 83 ? -21.708 10.040 5.778 1.00 64.62 83 LEU A C 1
ATOM 654 O O . LEU A 1 83 ? -22.665 10.143 5.016 1.00 64.62 83 LEU A O 1
ATOM 658 N N . ILE A 1 84 ? -21.036 11.098 6.242 1.00 63.44 84 ILE A N 1
ATOM 659 C CA . ILE A 1 84 ? -21.319 12.467 5.791 1.00 63.44 84 ILE A CA 1
ATOM 660 C C . ILE A 1 84 ? -20.975 12.621 4.312 1.00 63.44 84 ILE A C 1
ATOM 662 O O . ILE A 1 84 ? -21.798 13.116 3.551 1.00 63.44 84 ILE A O 1
ATOM 666 N N . SER A 1 85 ? -19.784 12.179 3.900 1.00 57.22 85 SER A N 1
ATOM 667 C CA . SER A 1 85 ? -19.305 12.332 2.523 1.00 57.22 85 SER A CA 1
ATOM 668 C C . SER A 1 85 ? -20.218 11.640 1.510 1.00 57.22 85 SER A C 1
ATOM 670 O O . SER A 1 85 ? -20.487 12.210 0.460 1.00 57.22 85 SER A O 1
ATOM 672 N N . HIS A 1 86 ? -20.779 10.477 1.850 1.00 56.81 86 HIS A N 1
ATOM 673 C CA . HIS A 1 86 ? -21.751 9.779 1.003 1.00 56.81 86 HIS A CA 1
ATOM 674 C C . HIS A 1 86 ? -23.082 10.547 0.827 1.00 56.81 86 HIS A C 1
ATOM 676 O O . HIS A 1 86 ? -23.848 10.253 -0.088 1.00 56.81 86 HIS A O 1
ATOM 682 N N . ASN A 1 87 ? -23.393 11.507 1.702 1.00 53.88 87 ASN A N 1
ATOM 683 C CA . ASN A 1 87 ? -24.631 12.293 1.662 1.00 53.88 87 ASN A CA 1
ATOM 684 C C . ASN A 1 87 ? -24.459 13.682 1.017 1.00 53.88 87 ASN A C 1
ATOM 686 O O . ASN A 1 87 ? -25.448 14.394 0.829 1.00 53.88 87 ASN A O 1
ATOM 690 N N . SER A 1 88 ? -23.231 14.071 0.671 1.00 49.53 88 SER A N 1
ATOM 691 C CA . SER A 1 88 ? -22.914 15.360 0.052 1.00 49.53 88 SER A CA 1
ATOM 692 C C . SER A 1 88 ? -22.833 15.215 -1.470 1.00 49.53 88 SER A C 1
ATOM 694 O O . SER A 1 88 ? -22.081 14.385 -1.971 1.00 49.53 88 SER A O 1
ATOM 696 N N . LYS A 1 89 ? -23.576 16.031 -2.230 1.00 46.34 89 LYS A N 1
ATOM 697 C CA . LYS A 1 89 ? -23.392 16.137 -3.689 1.00 46.34 89 LYS A CA 1
ATOM 698 C C . LYS A 1 89 ? -22.089 16.897 -3.957 1.00 46.34 89 LYS A C 1
ATOM 700 O O . LYS A 1 89 ? -21.982 18.047 -3.546 1.00 46.34 89 LYS A O 1
ATOM 705 N N . ILE A 1 90 ? -21.119 16.250 -4.598 1.00 49.75 90 ILE A N 1
ATOM 706 C CA . ILE A 1 90 ? -19.797 16.820 -4.895 1.00 49.75 90 ILE A CA 1
ATOM 707 C C . ILE A 1 90 ? -19.920 17.829 -6.047 1.00 49.75 90 ILE A C 1
ATOM 709 O O . ILE A 1 90 ? -20.594 17.567 -7.044 1.00 49.75 90 ILE A O 1
ATOM 713 N N . THR A 1 91 ? -19.298 18.999 -5.902 1.00 47.72 91 THR A N 1
ATOM 714 C CA . THR A 1 91 ? -19.340 20.090 -6.887 1.00 47.72 91 THR A CA 1
ATOM 715 C C . THR A 1 91 ? -18.212 19.950 -7.916 1.00 47.72 91 THR A C 1
ATOM 717 O O . THR A 1 91 ? -17.164 19.374 -7.639 1.00 47.72 91 THR A O 1
ATOM 720 N N . GLN A 1 92 ? -18.383 20.497 -9.124 1.00 42.94 92 GLN A N 1
ATOM 721 C CA . GLN A 1 92 ? -17.392 20.391 -10.212 1.00 42.94 92 GLN A CA 1
ATOM 722 C C . GLN A 1 92 ? -16.027 21.028 -9.852 1.00 42.94 92 GLN A C 1
ATOM 724 O O . GLN A 1 92 ? -14.983 20.575 -10.318 1.00 42.94 92 GLN A O 1
ATOM 729 N N . GLU A 1 93 ? -16.034 22.017 -8.954 1.00 46.50 93 GLU A N 1
ATOM 730 C CA . GLU A 1 93 ? -14.845 22.650 -8.360 1.00 46.50 93 GLU A CA 1
ATOM 731 C C . GLU A 1 93 ? -14.056 21.700 -7.435 1.00 46.50 93 GLU A C 1
ATOM 733 O O . GLU A 1 93 ? -12.822 21.725 -7.407 1.00 46.50 93 GLU A O 1
ATOM 738 N N . ASP A 1 94 ? -14.752 20.808 -6.721 1.00 48.53 94 ASP A N 1
ATOM 7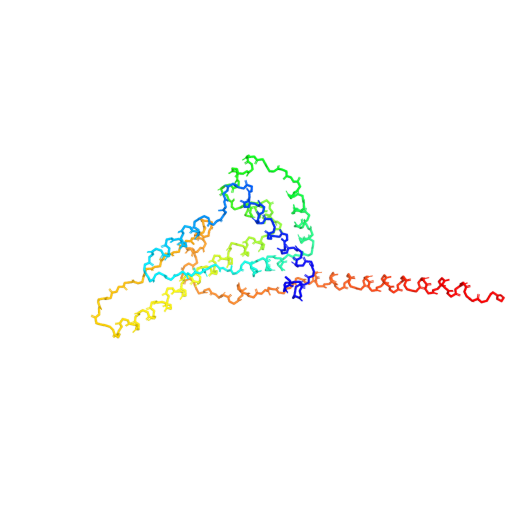39 C CA . ASP A 1 94 ? -14.130 19.777 -5.884 1.00 48.53 94 ASP A CA 1
ATOM 740 C C . ASP A 1 94 ? -13.456 18.715 -6.762 1.00 48.53 94 ASP A C 1
ATOM 742 O O . ASP A 1 94 ? -12.356 18.258 -6.454 1.00 48.53 94 ASP A O 1
ATOM 746 N N . VAL A 1 95 ? -14.060 18.387 -7.911 1.00 46.88 95 VAL A N 1
ATOM 747 C CA . VAL A 1 95 ? -13.512 17.453 -8.909 1.00 46.88 95 VAL A CA 1
ATOM 748 C C . VAL A 1 95 ? -12.197 17.967 -9.505 1.00 46.88 95 VAL A C 1
ATOM 750 O O . VAL A 1 95 ? -11.263 17.188 -9.679 1.00 46.88 95 VAL A O 1
ATOM 753 N N . GLU A 1 96 ? -12.078 19.263 -9.801 1.00 47.09 96 GLU A N 1
ATOM 754 C CA . GLU A 1 96 ? -10.833 19.845 -10.326 1.00 47.09 96 GLU A CA 1
ATOM 755 C C . GLU A 1 96 ? -9.715 19.934 -9.284 1.00 47.09 96 GLU A C 1
ATOM 757 O O . GLU A 1 96 ? -8.562 19.647 -9.613 1.00 47.09 96 GLU A O 1
ATOM 762 N N . LYS A 1 97 ? -10.039 20.206 -8.014 1.00 43.72 97 LYS A N 1
ATOM 763 C CA . LYS A 1 97 ? -9.074 20.078 -6.907 1.00 43.72 97 LYS A CA 1
ATOM 764 C C . LYS A 1 97 ? -8.619 18.626 -6.689 1.00 43.72 97 LYS A C 1
ATOM 766 O O . LYS A 1 97 ? -7.439 18.404 -6.423 1.00 43.72 97 LYS A O 1
ATOM 771 N N . CYS A 1 98 ? -9.505 17.646 -6.884 1.00 41.00 98 CYS A N 1
ATOM 772 C CA . CYS A 1 98 ? -9.190 16.212 -6.788 1.00 41.00 98 CYS A CA 1
ATOM 773 C C . CYS A 1 98 ? -8.372 15.657 -7.963 1.00 41.00 98 CYS A C 1
ATOM 775 O O . CYS A 1 98 ? -7.820 14.567 -7.865 1.00 41.00 98 CYS A O 1
ATOM 777 N N . LYS A 1 99 ? -8.297 16.356 -9.102 1.00 46.62 99 LYS A N 1
ATOM 778 C CA . LYS A 1 99 ? -7.469 15.916 -10.241 1.00 46.62 99 LYS A CA 1
ATOM 779 C C . LYS A 1 99 ? -5.968 16.069 -9.978 1.00 46.62 99 LYS A C 1
ATOM 781 O O . LYS A 1 99 ? -5.176 15.476 -10.703 1.00 46.62 99 LYS A O 1
ATOM 786 N N . GLN A 1 100 ? -5.573 16.870 -8.986 1.00 43.34 100 GLN A N 1
ATOM 787 C CA . GLN A 1 100 ? -4.167 17.199 -8.724 1.00 43.34 100 GLN A CA 1
ATOM 788 C C . GLN A 1 100 ? -3.529 16.383 -7.590 1.00 43.34 100 GLN A C 1
ATOM 790 O O . GLN A 1 100 ? -2.304 16.328 -7.518 1.00 43.34 100 GLN A O 1
ATOM 795 N N . LYS A 1 101 ? -4.325 15.741 -6.727 1.00 39.44 101 LYS A N 1
ATOM 796 C CA . LYS A 1 101 ? -3.874 14.826 -5.666 1.00 39.44 101 LYS A CA 1
ATOM 797 C C . LYS A 1 101 ? -4.914 13.735 -5.473 1.00 39.44 101 LYS A C 1
ATOM 799 O O . LYS A 1 101 ? -6.100 14.002 -5.631 1.00 39.44 101 LYS A O 1
ATOM 804 N N . ASP A 1 102 ? -4.481 12.524 -5.133 1.00 52.59 102 ASP A N 1
ATOM 805 C CA . ASP A 1 102 ? -5.393 11.405 -4.881 1.00 52.59 102 ASP A CA 1
ATOM 806 C C . ASP A 1 102 ? -6.433 11.856 -3.826 1.00 52.59 102 ASP A C 1
ATOM 808 O O . ASP A 1 102 ? -6.050 12.386 -2.789 1.00 52.59 102 ASP A O 1
ATOM 812 N N . LEU A 1 103 ? -7.750 11.731 -4.033 1.00 46.38 103 LEU A N 1
ATOM 813 C CA . LEU A 1 103 ? -8.738 12.255 -3.059 1.00 46.38 103 LEU A CA 1
ATOM 814 C C . LEU A 1 103 ? -8.564 11.597 -1.675 1.00 46.38 103 LEU A C 1
ATOM 816 O O . LEU A 1 103 ? -8.819 12.211 -0.641 1.00 46.38 103 LEU A O 1
ATOM 820 N N . LEU A 1 104 ? -8.077 10.351 -1.641 1.00 48.75 104 LEU A N 1
ATOM 821 C CA . LEU A 1 104 ? -7.651 9.716 -0.398 1.00 48.75 104 LEU A CA 1
ATOM 822 C C . LEU A 1 104 ? -6.499 10.495 0.244 1.00 48.75 104 LEU A C 1
ATOM 824 O O . LEU A 1 104 ? -6.534 10.728 1.439 1.00 48.75 104 LEU A O 1
ATOM 828 N N . GLU A 1 105 ? -5.517 10.934 -0.534 1.00 49.56 105 GLU A N 1
ATOM 829 C CA . GLU A 1 105 ? -4.435 11.819 -0.102 1.00 49.56 105 GLU A CA 1
ATOM 830 C C . GLU A 1 105 ? -4.959 13.191 0.342 1.00 49.56 105 GLU A C 1
ATOM 832 O O . GLU A 1 105 ? -4.418 13.761 1.277 1.00 49.56 105 GLU A O 1
ATOM 837 N N . GLN A 1 106 ? -6.048 13.692 -0.247 1.00 51.12 106 GLN A N 1
ATOM 838 C CA . GLN A 1 106 ? -6.703 14.942 0.146 1.00 51.12 106 GLN A CA 1
ATOM 839 C C . GLN A 1 106 ? -7.479 14.805 1.466 1.00 51.12 106 GLN A C 1
ATOM 841 O O . GLN A 1 106 ? -7.316 15.641 2.348 1.00 51.12 106 GLN A O 1
ATOM 846 N N . LEU A 1 107 ? -8.212 13.704 1.671 1.00 53.66 107 LEU A N 1
ATOM 847 C CA . LEU A 1 107 ? -8.782 13.327 2.972 1.00 53.66 107 LEU A CA 1
ATOM 848 C C . LEU A 1 107 ? -7.673 13.091 4.005 1.00 53.66 107 LEU A C 1
ATOM 850 O O . LEU A 1 107 ? -7.774 13.515 5.150 1.00 53.66 107 LEU A O 1
ATOM 854 N N . LEU A 1 108 ? -6.575 12.450 3.606 1.00 52.22 108 LEU A N 1
ATOM 855 C CA . LEU A 1 108 ? -5.399 12.269 4.450 1.00 52.22 108 LEU A CA 1
ATOM 856 C C . LEU A 1 108 ? -4.662 13.583 4.712 1.00 52.22 108 LEU A C 1
ATOM 858 O O . LEU A 1 108 ? -4.025 13.671 5.750 1.00 52.22 108 LEU A O 1
ATOM 862 N N . ALA A 1 109 ? -4.750 14.581 3.829 1.00 54.19 109 ALA A N 1
ATOM 863 C CA . ALA A 1 109 ? -4.144 15.903 3.973 1.00 54.19 109 ALA A CA 1
ATOM 864 C C . ALA A 1 109 ? -4.988 16.809 4.876 1.00 54.19 109 ALA A C 1
ATOM 866 O O . ALA A 1 109 ? -4.450 17.414 5.801 1.00 54.19 109 ALA A O 1
ATOM 867 N N . GLU A 1 110 ? -6.310 16.830 4.681 1.00 54.72 110 GLU A N 1
ATOM 868 C CA . GLU A 1 110 ? -7.277 17.472 5.584 1.00 54.72 110 GLU A CA 1
ATOM 869 C C . GLU A 1 110 ? -7.196 16.890 6.999 1.00 54.72 110 GLU A C 1
ATOM 871 O O . GLU A 1 110 ? -7.442 17.582 7.986 1.00 54.72 110 GLU A O 1
ATOM 876 N N . MET A 1 111 ? -6.795 15.621 7.103 1.00 52.44 111 MET A N 1
ATOM 877 C CA . MET A 1 111 ? -6.652 14.897 8.358 1.00 52.44 111 MET A CA 1
ATOM 878 C C . MET A 1 111 ? -5.186 14.561 8.704 1.00 52.44 111 MET A C 1
ATOM 880 O O . MET A 1 111 ? -4.953 13.715 9.571 1.00 52.44 111 MET A O 1
ATOM 884 N N . ALA A 1 112 ? -4.189 15.198 8.071 1.00 51.06 112 ALA A N 1
ATOM 885 C CA . ALA A 1 112 ? -2.769 14.818 8.198 1.00 51.06 112 ALA A CA 1
ATOM 886 C C . ALA A 1 112 ? -2.243 14.958 9.631 1.00 51.06 112 ALA A C 1
ATOM 888 O O . ALA A 1 112 ? -1.389 14.181 10.060 1.00 51.06 112 ALA A O 1
ATOM 889 N N . GLY A 1 113 ? -2.806 15.900 10.395 1.00 60.03 113 GLY A N 1
ATOM 890 C CA . GLY A 1 113 ? -2.551 16.028 11.830 1.00 60.03 113 GLY A CA 1
ATOM 891 C C . GLY A 1 113 ? -3.160 14.894 12.665 1.00 60.03 113 GLY A C 1
ATOM 892 O O . GLY A 1 113 ? -2.562 14.462 13.647 1.00 60.03 113 GLY A O 1
ATOM 893 N N . ASP A 1 114 ? -4.310 14.356 12.254 1.00 60.47 114 ASP A N 1
ATOM 894 C CA . ASP A 1 114 ? -5.082 13.373 13.023 1.00 60.47 114 ASP A CA 1
ATOM 895 C C . ASP A 1 114 ? -4.732 11.907 12.683 1.00 60.47 114 ASP A C 1
ATOM 897 O O . ASP A 1 114 ? -4.926 11.007 13.514 1.00 60.47 114 ASP A O 1
ATOM 901 N N . PHE A 1 115 ? -4.232 11.641 11.467 1.00 70.69 115 PHE A N 1
ATOM 902 C CA . PHE A 1 115 ? -3.989 10.286 10.948 1.00 70.69 115 PHE A CA 1
ATOM 903 C C . PHE A 1 115 ? -2.635 10.109 10.223 1.00 70.69 115 PHE A C 1
ATOM 905 O O . PHE A 1 115 ? -2.584 9.475 9.164 1.00 70.69 115 PHE A O 1
ATOM 912 N N . PRO A 1 116 ? -1.497 10.542 10.802 1.00 75.00 116 PRO A N 1
ATOM 913 C CA . PRO A 1 116 ? -0.179 10.418 10.162 1.00 75.00 116 PRO A CA 1
ATOM 914 C C . PRO A 1 116 ? 0.206 8.962 9.841 1.00 75.00 116 PRO A C 1
ATOM 916 O O . PRO A 1 116 ? 0.914 8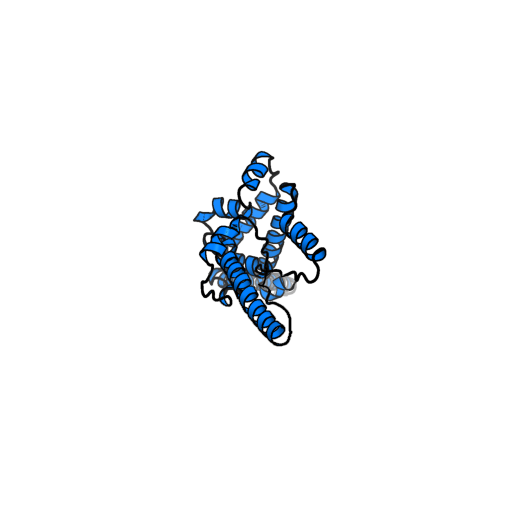.682 8.875 1.00 75.00 116 PRO A O 1
ATOM 919 N N . LYS A 1 117 ? -0.316 8.000 10.614 1.00 81.69 117 LYS A N 1
ATOM 920 C CA . LYS A 1 117 ? -0.106 6.562 10.379 1.00 81.69 117 LYS A CA 1
ATOM 921 C C . LYS A 1 117 ? -0.726 6.069 9.072 1.00 81.69 117 LYS A C 1
ATOM 923 O O . LYS A 1 117 ? -0.227 5.101 8.512 1.00 81.69 117 LYS A O 1
ATOM 928 N N . LEU A 1 118 ? -1.796 6.703 8.594 1.00 79.38 118 LEU A N 1
ATOM 929 C CA . LEU A 1 118 ? -2.440 6.296 7.350 1.00 79.38 118 LEU A CA 1
ATOM 930 C C . LEU A 1 118 ? -1.625 6.716 6.134 1.00 79.38 118 LEU A C 1
ATOM 932 O O . LEU A 1 118 ? -1.442 5.888 5.251 1.00 79.38 118 LEU A O 1
ATOM 936 N N . SER A 1 119 ? -1.095 7.944 6.123 1.00 79.25 119 SER A N 1
ATOM 937 C CA . SER A 1 119 ? -0.195 8.406 5.057 1.00 79.25 119 SER A CA 1
ATOM 938 C C . SER A 1 119 ? 0.998 7.458 4.913 1.00 79.25 119 SER A C 1
ATOM 940 O O . SER A 1 119 ? 1.235 6.910 3.838 1.00 79.25 119 SER A O 1
ATOM 942 N N . LYS A 1 120 ? 1.628 7.105 6.042 1.00 86.88 120 LYS A N 1
ATOM 943 C CA . LYS A 1 120 ? 2.699 6.103 6.072 1.00 86.88 120 LYS A CA 1
ATOM 944 C C . LYS A 1 120 ? 2.284 4.757 5.453 1.00 86.88 120 LYS A C 1
ATOM 946 O O . LYS A 1 120 ? 3.067 4.136 4.749 1.00 86.88 120 LYS A O 1
ATOM 951 N N . ILE A 1 121 ? 1.068 4.270 5.707 1.00 88.44 121 ILE A N 1
ATOM 952 C CA . ILE A 1 121 ? 0.615 2.956 5.210 1.00 88.44 121 ILE A CA 1
ATOM 953 C C . ILE A 1 121 ? 0.212 2.995 3.729 1.00 88.44 121 ILE A C 1
ATOM 955 O O . ILE A 1 121 ? 0.467 2.032 3.003 1.00 88.44 121 ILE A O 1
ATOM 959 N N . PHE A 1 122 ? -0.448 4.068 3.287 1.00 85.31 122 PHE A N 1
ATOM 960 C CA . PHE A 1 122 ? -0.967 4.193 1.922 1.00 85.31 122 PHE A CA 1
ATOM 961 C C . PHE A 1 122 ? 0.078 4.655 0.908 1.00 85.31 122 PHE A C 1
ATOM 963 O O . PHE A 1 122 ? -0.058 4.308 -0.268 1.00 85.31 122 PHE A O 1
ATOM 970 N N . VAL A 1 123 ? 1.087 5.402 1.364 1.00 85.50 123 VAL A N 1
ATOM 971 C CA . VAL A 1 123 ? 2.153 5.966 0.532 1.00 85.50 123 VAL A CA 1
ATOM 972 C C . VAL A 1 123 ? 3.471 5.265 0.855 1.00 85.50 123 VAL A C 1
ATOM 974 O O . VAL A 1 123 ? 3.834 4.331 0.149 1.00 85.50 123 VAL A O 1
ATOM 977 N N . ASP A 1 124 ? 4.119 5.590 1.978 1.00 89.56 124 ASP A N 1
ATOM 978 C CA . ASP A 1 124 ? 5.490 5.139 2.275 1.00 89.56 124 ASP A CA 1
ATOM 979 C C . ASP A 1 124 ? 5.693 3.618 2.238 1.00 89.56 124 ASP A C 1
ATOM 981 O O . ASP A 1 124 ? 6.622 3.113 1.609 1.00 89.56 124 ASP A O 1
ATOM 985 N N . GLU A 1 125 ? 4.836 2.863 2.927 1.00 92.69 125 GLU A N 1
ATOM 986 C CA . GLU A 1 125 ? 4.905 1.399 2.940 1.00 92.69 125 GLU A CA 1
ATOM 987 C C . GLU A 1 125 ? 4.623 0.798 1.564 1.00 92.69 125 GLU A C 1
ATOM 989 O O . GLU A 1 125 ? 5.146 -0.267 1.231 1.00 92.69 125 GLU A O 1
ATOM 994 N N . ARG A 1 126 ? 3.755 1.450 0.787 1.00 92.88 126 ARG A N 1
ATOM 995 C CA . ARG A 1 126 ? 3.321 0.970 -0.522 1.00 92.88 126 ARG A CA 1
ATOM 996 C C . ARG A 1 126 ? 4.411 1.200 -1.561 1.00 92.88 126 ARG A C 1
ATOM 998 O O . ARG A 1 126 ? 4.736 0.281 -2.305 1.00 92.88 126 ARG A O 1
ATOM 1005 N N . ASP A 1 127 ? 5.048 2.361 -1.515 1.00 94.06 127 ASP A N 1
ATOM 1006 C CA . ASP A 1 127 ? 6.238 2.695 -2.294 1.00 94.06 127 ASP A CA 1
ATOM 1007 C C . ASP A 1 127 ? 7.392 1.742 -1.990 1.00 94.06 127 ASP A C 1
ATOM 1009 O O . ASP A 1 127 ? 7.997 1.199 -2.910 1.00 94.06 127 ASP A O 1
ATOM 1013 N N . ALA A 1 128 ? 7.662 1.476 -0.706 1.00 94.62 128 ALA A N 1
ATOM 1014 C CA . ALA A 1 128 ? 8.689 0.518 -0.302 1.00 94.62 128 ALA A CA 1
ATOM 1015 C C . ALA A 1 128 ? 8.394 -0.890 -0.846 1.00 94.62 128 ALA A C 1
ATOM 1017 O O . ALA A 1 128 ? 9.284 -1.565 -1.364 1.00 94.62 128 ALA A O 1
ATOM 1018 N N . TYR A 1 129 ? 7.133 -1.326 -0.781 1.00 95.12 129 TYR A N 1
ATOM 1019 C CA . TYR A 1 129 ? 6.718 -2.605 -1.350 1.00 95.12 129 TYR A CA 1
ATOM 1020 C C . TYR A 1 129 ? 6.926 -2.652 -2.872 1.00 95.12 129 TYR A C 1
ATOM 1022 O O . TYR A 1 129 ? 7.516 -3.607 -3.375 1.00 95.12 129 TYR A O 1
ATOM 1030 N N . MET A 1 130 ? 6.479 -1.624 -3.602 1.00 95.00 130 MET A N 1
ATOM 1031 C CA . MET A 1 130 ? 6.606 -1.554 -5.062 1.00 95.00 130 MET A CA 1
ATOM 1032 C C . MET A 1 130 ? 8.068 -1.484 -5.514 1.00 95.00 130 MET A C 1
ATOM 1034 O O . MET A 1 130 ? 8.444 -2.190 -6.451 1.00 95.00 130 MET A O 1
ATOM 1038 N N . ALA A 1 131 ? 8.904 -0.700 -4.828 1.00 95.38 131 ALA A N 1
ATOM 1039 C CA . ALA A 1 131 ? 10.340 -0.622 -5.089 1.00 95.38 131 ALA A CA 1
ATOM 1040 C C . ALA A 1 131 ? 11.015 -1.990 -4.904 1.00 95.38 131 ALA A C 1
ATOM 1042 O O . ALA A 1 131 ? 11.716 -2.469 -5.798 1.00 95.38 131 ALA A O 1
ATOM 1043 N N . HIS A 1 132 ? 10.728 -2.676 -3.791 1.00 94.94 132 HIS A N 1
ATOM 1044 C CA . HIS A 1 132 ? 11.241 -4.022 -3.544 1.00 94.94 132 HIS A CA 1
ATOM 1045 C C . HIS A 1 132 ? 10.764 -5.032 -4.595 1.00 94.94 132 HIS A C 1
ATOM 1047 O O . HIS A 1 132 ? 11.548 -5.865 -5.059 1.00 94.94 132 HIS A O 1
ATOM 1053 N N . ALA A 1 133 ? 9.482 -4.979 -4.973 1.00 93.62 133 ALA A N 1
ATOM 1054 C CA . ALA A 1 133 ? 8.910 -5.861 -5.983 1.00 93.62 133 ALA A CA 1
ATOM 1055 C C . ALA A 1 133 ? 9.625 -5.684 -7.330 1.00 93.62 133 ALA A C 1
ATOM 1057 O O . ALA A 1 133 ? 10.066 -6.668 -7.922 1.00 93.62 133 ALA A O 1
ATOM 1058 N N . LEU A 1 134 ? 9.817 -4.439 -7.773 1.00 93.56 134 LEU A N 1
ATOM 1059 C CA . LEU A 1 134 ? 10.566 -4.098 -8.984 1.00 93.56 134 LEU A CA 1
ATOM 1060 C C . LEU A 1 134 ? 12.007 -4.609 -8.944 1.00 93.56 134 LEU A C 1
ATOM 1062 O O . LEU A 1 134 ? 12.445 -5.287 -9.876 1.00 93.56 134 LEU A O 1
ATOM 1066 N N . HIS A 1 135 ? 12.724 -4.338 -7.856 1.00 92.38 135 HIS A N 1
ATOM 1067 C CA . HIS A 1 135 ? 14.116 -4.747 -7.701 1.00 92.38 135 HIS A CA 1
ATOM 1068 C C . HIS A 1 135 ? 14.269 -6.277 -7.707 1.00 92.38 135 HIS A C 1
ATOM 1070 O O . HIS A 1 135 ? 15.067 -6.837 -8.459 1.00 92.38 135 HIS A O 1
ATOM 1076 N N . THR A 1 136 ? 13.429 -6.976 -6.941 1.00 91.88 136 THR A N 1
ATOM 1077 C CA . THR A 1 136 ? 13.425 -8.444 -6.868 1.00 91.88 136 THR A CA 1
ATOM 1078 C C . THR A 1 136 ? 13.083 -9.079 -8.213 1.00 91.88 136 THR A C 1
ATOM 1080 O O . THR A 1 136 ? 13.682 -10.087 -8.595 1.00 91.88 136 THR A O 1
ATOM 1083 N N . LEU A 1 137 ? 12.135 -8.496 -8.953 1.00 92.12 137 LEU A N 1
ATOM 1084 C CA . LEU A 1 137 ? 11.800 -8.944 -10.301 1.00 92.12 137 LEU A CA 1
ATOM 1085 C C . LEU A 1 137 ? 12.988 -8.789 -11.247 1.00 92.12 137 LEU A C 1
ATOM 1087 O O . LEU A 1 137 ? 13.325 -9.746 -11.940 1.00 92.12 137 LEU A O 1
ATOM 1091 N N . LEU A 1 138 ? 13.651 -7.631 -11.247 1.00 92.12 138 LEU A N 1
ATOM 1092 C CA . LEU A 1 138 ? 14.825 -7.392 -12.085 1.00 92.12 138 LEU A CA 1
ATOM 1093 C C . LEU A 1 138 ? 15.943 -8.395 -11.798 1.00 92.12 138 LEU A C 1
ATOM 1095 O O . LEU A 1 138 ? 16.453 -9.004 -12.739 1.00 92.12 138 LEU A O 1
ATOM 1099 N N . LEU A 1 139 ? 16.283 -8.620 -10.527 1.00 91.38 139 LEU A N 1
ATOM 1100 C CA . LEU A 1 139 ? 17.338 -9.557 -10.137 1.00 91.38 139 LEU A CA 1
ATOM 1101 C C . LEU A 1 139 ? 17.010 -10.991 -10.567 1.00 91.38 139 LEU A C 1
ATOM 1103 O O . LEU A 1 139 ? 17.756 -11.589 -11.343 1.00 91.38 139 LEU A O 1
ATOM 1107 N N . ARG A 1 140 ? 15.844 -11.513 -10.163 1.00 91.62 140 ARG A N 1
ATOM 1108 C CA . ARG A 1 140 ? 15.443 -12.899 -10.467 1.00 91.62 140 ARG A CA 1
ATOM 1109 C C . ARG A 1 140 ? 15.321 -13.163 -11.964 1.00 91.62 140 ARG A C 1
ATOM 1111 O O . ARG A 1 140 ? 15.713 -14.227 -12.444 1.00 91.62 140 ARG A O 1
ATOM 1118 N N . GLN A 1 141 ? 14.760 -12.213 -12.715 1.00 92.25 141 GLN A N 1
ATOM 1119 C CA . GLN A 1 141 ? 14.625 -12.350 -14.166 1.00 92.25 141 GLN A CA 1
ATOM 1120 C C . GLN A 1 141 ? 15.978 -12.227 -14.870 1.00 92.25 141 GLN A C 1
ATOM 1122 O O . GLN A 1 141 ? 16.208 -12.923 -15.856 1.00 92.25 141 GLN A O 1
ATOM 1127 N N . THR A 1 142 ? 16.891 -11.397 -14.362 1.00 91.56 142 THR A N 1
ATOM 1128 C CA . THR A 1 142 ? 18.251 -11.288 -14.907 1.00 91.56 142 THR A CA 1
ATOM 1129 C C . THR A 1 142 ? 19.032 -12.582 -14.707 1.00 91.56 142 THR A C 1
ATOM 1131 O O . THR A 1 142 ? 19.644 -13.062 -15.659 1.00 91.56 142 THR A O 1
ATOM 1134 N N . GLU A 1 143 ? 18.967 -13.183 -13.517 1.00 91.81 143 GLU A N 1
ATOM 1135 C CA . GLU A 1 143 ? 19.590 -14.482 -13.230 1.00 91.81 143 GLU A CA 1
ATOM 1136 C C . GLU A 1 143 ? 19.027 -15.582 -14.133 1.00 91.81 143 GLU A C 1
ATOM 1138 O O . GLU A 1 143 ? 19.779 -16.236 -14.855 1.00 91.81 143 GLU A O 1
ATOM 1143 N N . SER A 1 144 ? 17.696 -15.704 -14.182 1.00 90.94 144 SER A N 1
ATOM 1144 C CA . SER A 1 144 ? 17.010 -16.699 -15.018 1.00 90.94 144 SER A CA 1
ATOM 1145 C C . SER A 1 144 ? 17.355 -16.529 -16.503 1.00 90.94 144 SER A C 1
ATOM 1147 O O . SER A 1 144 ? 17.605 -17.503 -17.212 1.00 90.94 144 SER A O 1
ATOM 1149 N N . LYS A 1 145 ? 17.409 -15.281 -16.992 1.00 90.31 145 LYS A N 1
ATOM 1150 C CA . LYS A 1 145 ? 17.771 -14.973 -18.381 1.00 90.31 145 LYS A CA 1
ATOM 1151 C C . LYS A 1 145 ? 19.235 -15.287 -18.668 1.00 90.31 145 LYS A C 1
ATOM 1153 O O . LYS A 1 145 ? 19.538 -15.790 -19.744 1.00 90.31 145 LYS A O 1
ATOM 1158 N N . ARG A 1 146 ? 20.141 -15.001 -17.731 1.00 91.31 146 ARG A N 1
ATOM 1159 C CA . ARG A 1 146 ? 21.571 -15.307 -17.865 1.00 91.31 146 ARG A CA 1
ATOM 1160 C C . ARG A 1 146 ? 21.817 -16.815 -17.912 1.00 91.31 146 ARG A C 1
ATOM 1162 O O . ARG A 1 146 ? 22.616 -17.259 -18.731 1.00 91.31 146 ARG A O 1
ATOM 1169 N N . GLU A 1 147 ? 21.110 -17.588 -17.093 1.00 91.94 147 GLU A N 1
ATOM 1170 C CA . GLU A 1 147 ? 21.168 -19.053 -17.114 1.00 91.94 147 GLU A CA 1
ATOM 1171 C C . GLU A 1 147 ? 20.590 -19.640 -18.411 1.00 91.94 147 GLU A C 1
ATOM 1173 O O . GLU A 1 147 ? 21.166 -20.555 -18.994 1.00 91.94 147 GLU A O 1
ATOM 1178 N N . ALA A 1 148 ? 19.469 -19.104 -18.903 1.00 90.44 148 ALA A N 1
ATOM 1179 C CA . ALA A 1 148 ? 18.918 -19.520 -20.191 1.00 90.44 148 ALA A CA 1
ATOM 1180 C C . ALA A 1 148 ? 19.869 -19.171 -21.346 1.00 90.44 148 ALA A C 1
ATOM 1182 O O . ALA A 1 148 ? 20.110 -20.000 -22.221 1.00 90.44 148 ALA A O 1
ATOM 1183 N N . TRP A 1 149 ? 20.450 -17.968 -21.318 1.00 93.00 149 TRP A N 1
ATOM 1184 C CA . TRP A 1 149 ? 21.371 -17.495 -22.344 1.00 93.00 149 TRP A CA 1
ATOM 1185 C C . TRP A 1 149 ? 22.645 -18.339 -22.427 1.00 93.00 149 TRP A C 1
ATOM 1187 O O . TRP A 1 149 ? 23.066 -18.669 -23.531 1.00 93.00 149 TRP A O 1
ATOM 1197 N N . SER A 1 150 ? 23.221 -18.756 -21.292 1.00 91.81 150 SER A N 1
ATOM 1198 C CA . SER A 1 150 ? 24.443 -19.578 -21.281 1.00 91.81 150 SER A CA 1
ATOM 1199 C C . SER A 1 150 ? 24.271 -20.948 -21.952 1.00 91.81 150 SER A C 1
ATOM 1201 O O . SER A 1 150 ? 25.258 -21.567 -22.341 1.00 91.81 150 SER A O 1
ATOM 1203 N N . ARG A 1 151 ? 23.025 -21.411 -22.124 1.00 93.56 151 ARG A N 1
ATOM 1204 C CA . ARG A 1 151 ? 22.667 -22.653 -22.829 1.00 93.56 151 ARG A CA 1
ATOM 1205 C C . ARG A 1 151 ? 22.318 -22.439 -24.306 1.00 93.56 151 ARG A C 1
ATOM 1207 O O . ARG A 1 151 ? 22.005 -23.402 -25.000 1.00 93.56 151 ARG A O 1
ATOM 1214 N N . THR A 1 152 ? 22.342 -21.200 -24.790 1.00 89.56 152 THR A N 1
ATOM 1215 C CA . THR A 1 152 ? 21.944 -20.830 -26.156 1.00 89.56 152 THR A CA 1
ATOM 1216 C C . THR A 1 152 ? 23.088 -20.166 -26.910 1.00 89.56 152 THR A C 1
ATOM 1218 O O . THR A 1 152 ? 23.892 -19.450 -26.326 1.00 89.56 152 THR A O 1
ATOM 1221 N N . ASN A 1 153 ? 23.141 -20.353 -28.229 1.00 89.69 153 ASN A N 1
ATOM 1222 C CA . ASN A 1 153 ? 24.197 -19.795 -29.078 1.00 89.69 153 ASN A CA 1
ATOM 1223 C C . ASN A 1 153 ? 23.761 -18.478 -29.756 1.00 89.69 153 ASN A C 1
ATOM 1225 O O . ASN A 1 153 ? 23.932 -18.298 -30.960 1.00 89.69 153 ASN A O 1
ATOM 1229 N N . CYS A 1 154 ? 23.108 -17.587 -29.003 1.00 88.75 154 CYS A N 1
ATOM 1230 C CA . CYS A 1 154 ? 22.594 -16.307 -29.497 1.00 88.75 154 CYS A CA 1
ATOM 1231 C C . CYS A 1 154 ? 23.277 -15.113 -28.808 1.00 88.75 154 CYS A C 1
ATOM 1233 O O . CYS A 1 154 ? 23.870 -15.242 -27.738 1.00 88.75 154 CYS A O 1
ATOM 1235 N N . ALA A 1 155 ? 23.207 -13.927 -29.419 1.00 91.69 155 ALA A N 1
ATOM 1236 C CA . ALA A 1 155 ? 23.763 -12.710 -28.830 1.00 91.69 155 ALA A CA 1
ATOM 1237 C C . ALA A 1 155 ? 23.008 -12.307 -27.549 1.00 91.69 155 ALA A C 1
ATOM 1239 O O . ALA A 1 155 ? 21.779 -12.386 -27.493 1.00 91.69 155 ALA A O 1
ATOM 1240 N N . TRP A 1 156 ? 23.738 -11.844 -26.528 1.00 89.06 156 TRP A N 1
ATOM 1241 C CA . TRP A 1 156 ? 23.135 -11.371 -25.279 1.00 89.06 156 TRP A CA 1
ATOM 1242 C C . TRP A 1 156 ? 22.228 -10.166 -25.531 1.00 89.06 156 TRP A C 1
ATOM 1244 O O . TRP A 1 156 ? 22.608 -9.210 -26.207 1.00 89.06 156 TRP A O 1
ATOM 1254 N N . GLN A 1 157 ? 21.046 -10.184 -24.921 1.00 86.81 157 GLN A N 1
ATOM 1255 C CA . GLN A 1 157 ? 20.122 -9.058 -24.938 1.00 86.81 157 GLN A CA 1
ATOM 1256 C C . GLN A 1 157 ? 19.788 -8.649 -23.501 1.00 86.81 157 GLN A C 1
ATOM 1258 O O . GLN A 1 157 ? 19.416 -9.515 -22.702 1.00 86.81 157 GLN A O 1
ATOM 1263 N N . PRO A 1 158 ? 19.846 -7.354 -23.147 1.00 84.25 158 PRO A N 1
ATOM 1264 C CA . PRO A 1 158 ? 19.477 -6.903 -21.810 1.00 84.25 158 PRO A CA 1
ATOM 1265 C C . PRO A 1 158 ? 18.000 -7.193 -21.517 1.00 84.25 158 PRO A C 1
ATOM 1267 O O . PRO A 1 158 ? 17.168 -7.300 -22.423 1.00 84.25 158 PRO A O 1
ATOM 1270 N N . LEU A 1 159 ? 17.668 -7.379 -20.242 1.00 88.50 159 LEU A N 1
ATOM 1271 C CA . LEU A 1 159 ? 16.278 -7.438 -19.805 1.00 88.50 159 LEU A CA 1
ATOM 1272 C C . LEU A 1 159 ? 15.667 -6.034 -19.926 1.00 88.50 159 LEU A C 1
ATOM 1274 O O . LEU A 1 159 ? 16.277 -5.059 -19.496 1.00 88.50 159 LEU A O 1
ATOM 1278 N N . ARG A 1 160 ? 14.473 -5.934 -20.516 1.00 88.94 160 ARG A N 1
ATOM 1279 C CA . ARG A 1 160 ? 13.696 -4.691 -20.572 1.00 88.94 160 ARG A CA 1
ATOM 1280 C C . ARG A 1 160 ? 12.455 -4.873 -19.713 1.00 88.94 160 ARG A C 1
ATOM 1282 O O . ARG A 1 160 ? 11.677 -5.790 -19.960 1.00 88.94 160 ARG A O 1
ATOM 1289 N N . VAL A 1 161 ? 12.295 -4.019 -18.710 1.00 90.94 161 VAL A N 1
ATOM 1290 C CA . VAL A 1 161 ? 11.122 -3.990 -17.833 1.00 90.94 161 VAL A CA 1
ATOM 1291 C C . VAL A 1 161 ? 10.511 -2.605 -17.924 1.00 90.94 161 VAL A C 1
ATOM 1293 O O . VAL A 1 161 ? 11.222 -1.608 -17.836 1.00 90.94 161 VAL A O 1
ATOM 1296 N N . VAL A 1 162 ? 9.198 -2.557 -18.115 1.00 92.69 162 VAL A N 1
ATOM 1297 C CA . VAL A 1 162 ? 8.418 -1.321 -18.092 1.00 92.69 162 VAL A CA 1
ATOM 1298 C C . VAL A 1 162 ? 7.478 -1.412 -16.901 1.00 92.69 162 VAL A C 1
ATOM 1300 O O . VAL A 1 162 ? 6.666 -2.333 -16.822 1.00 92.69 162 VAL A O 1
ATOM 1303 N N . ALA A 1 163 ? 7.612 -0.476 -15.966 1.00 93.31 163 ALA A N 1
ATOM 1304 C CA . ALA A 1 163 ? 6.705 -0.331 -14.840 1.00 93.31 163 ALA A CA 1
ATOM 1305 C C . ALA A 1 163 ? 5.725 0.801 -15.140 1.00 93.31 163 ALA A C 1
ATOM 1307 O O . ALA A 1 163 ? 6.144 1.916 -15.440 1.00 93.31 163 ALA A O 1
ATOM 1308 N N . VAL A 1 164 ? 4.430 0.515 -15.050 1.00 93.06 164 VAL A N 1
ATOM 1309 C CA . VAL A 1 164 ? 3.388 1.544 -15.087 1.00 93.06 164 VAL A CA 1
ATOM 1310 C C . VAL A 1 164 ? 2.917 1.739 -13.660 1.00 93.06 164 VAL A C 1
ATOM 1312 O O . VAL A 1 164 ? 2.427 0.796 -13.039 1.00 93.06 164 VAL A O 1
ATOM 1315 N N . VAL A 1 165 ? 3.123 2.941 -13.132 1.00 90.19 165 VAL A N 1
ATOM 1316 C CA . VAL A 1 165 ? 2.883 3.285 -11.730 1.00 90.19 165 VAL A CA 1
ATOM 1317 C C . VAL A 1 165 ? 2.181 4.637 -11.676 1.00 90.19 165 VAL A C 1
ATOM 1319 O O . VAL A 1 165 ? 2.473 5.512 -12.485 1.00 90.19 165 VAL A O 1
ATOM 1322 N N . GLY A 1 166 ? 1.268 4.810 -10.718 1.00 84.56 166 GLY A N 1
ATOM 1323 C CA . GLY A 1 166 ? 0.618 6.100 -10.497 1.00 84.56 166 GLY A CA 1
ATOM 1324 C C . GLY A 1 166 ? 1.625 7.190 -10.115 1.00 84.56 166 GLY A C 1
ATOM 1325 O O . GLY A 1 166 ? 2.542 6.949 -9.328 1.00 84.56 166 GLY A O 1
ATOM 1326 N N . ILE A 1 167 ? 1.412 8.400 -10.639 1.00 79.94 167 ILE A N 1
ATOM 1327 C CA . ILE A 1 167 ? 2.331 9.546 -10.523 1.00 79.94 167 ILE A CA 1
ATOM 1328 C C . ILE A 1 167 ? 2.771 9.854 -9.080 1.00 79.94 167 ILE A C 1
ATOM 1330 O O . ILE A 1 167 ? 3.935 10.175 -8.853 1.00 79.94 167 ILE A O 1
ATOM 1334 N N . GLY A 1 168 ? 1.877 9.690 -8.098 1.00 79.06 168 GLY A N 1
ATOM 1335 C CA . GLY A 1 168 ? 2.163 9.963 -6.684 1.00 79.06 168 GLY A CA 1
ATOM 1336 C C . GLY A 1 168 ? 3.190 9.021 -6.045 1.00 79.06 168 GLY A C 1
ATOM 1337 O O . GLY A 1 168 ? 3.797 9.376 -5.042 1.00 79.06 168 GLY A O 1
ATOM 1338 N N . HIS A 1 169 ? 3.429 7.849 -6.637 1.00 89.12 169 HIS A N 1
ATOM 1339 C CA . HIS A 1 169 ? 4.336 6.836 -6.090 1.00 89.12 169 HIS A CA 1
ATOM 1340 C C . HIS A 1 169 ? 5.738 6.878 -6.702 1.00 89.12 169 HIS A C 1
ATOM 1342 O O . HIS A 1 169 ? 6.671 6.312 -6.133 1.00 89.12 169 HIS A O 1
ATOM 1348 N N . MET A 1 170 ? 5.918 7.546 -7.848 1.00 89.12 170 MET A N 1
ATOM 1349 C CA . MET A 1 170 ? 7.219 7.581 -8.530 1.00 89.12 170 MET A CA 1
ATOM 1350 C C . MET A 1 170 ? 8.339 8.133 -7.633 1.00 89.12 170 MET A C 1
ATOM 1352 O O . MET A 1 170 ? 9.344 7.437 -7.489 1.00 89.12 170 MET A O 1
ATOM 1356 N N . PRO A 1 171 ? 8.174 9.285 -6.942 1.00 91.50 171 PRO A N 1
ATOM 1357 C CA . PRO A 1 171 ? 9.249 9.834 -6.114 1.00 91.50 171 PRO A CA 1
ATOM 1358 C C . PRO A 1 171 ? 9.640 8.900 -4.964 1.00 91.50 171 PRO A C 1
ATOM 1360 O O . PRO A 1 171 ? 10.815 8.764 -4.634 1.00 91.50 171 PRO A O 1
ATOM 1363 N N . GLY A 1 172 ? 8.657 8.232 -4.353 1.00 92.06 172 GLY A N 1
ATOM 1364 C CA . GLY A 1 172 ? 8.891 7.325 -3.233 1.00 92.06 172 GLY A CA 1
ATOM 1365 C C . GLY A 1 172 ? 9.513 5.988 -3.638 1.00 92.06 172 GLY A C 1
ATOM 1366 O O . GLY A 1 172 ? 10.203 5.378 -2.818 1.00 92.06 172 GLY A O 1
ATOM 1367 N N . ILE A 1 173 ? 9.295 5.539 -4.878 1.00 94.25 173 ILE A N 1
ATOM 1368 C CA . ILE A 1 173 ? 9.978 4.373 -5.455 1.00 94.25 173 ILE A CA 1
ATOM 1369 C C . ILE A 1 173 ? 11.424 4.723 -5.807 1.00 94.25 173 ILE A C 1
ATOM 1371 O O . ILE A 1 173 ? 12.325 3.964 -5.458 1.00 94.25 173 ILE A O 1
ATOM 1375 N N . GLU A 1 174 ? 11.654 5.868 -6.455 1.00 93.94 174 GLU A N 1
ATOM 1376 C CA . GLU A 1 174 ? 12.999 6.342 -6.806 1.00 93.94 174 GLU A CA 1
ATOM 1377 C C . GLU A 1 174 ? 13.864 6.553 -5.562 1.00 93.94 174 GLU A C 1
ATOM 1379 O O . GLU A 1 174 ? 14.999 6.083 -5.510 1.00 93.94 174 GLU A O 1
ATOM 1384 N N . ALA A 1 175 ? 13.310 7.189 -4.526 1.00 94.50 175 ALA A N 1
ATOM 1385 C CA . ALA A 1 175 ? 14.021 7.446 -3.277 1.00 94.50 175 ALA A CA 1
ATOM 1386 C C . ALA A 1 175 ? 14.431 6.168 -2.528 1.00 94.50 175 ALA A C 1
ATOM 1388 O O . ALA A 1 175 ? 15.377 6.207 -1.749 1.00 94.50 175 ALA A O 1
ATOM 1389 N N . ARG A 1 176 ? 13.719 5.056 -2.749 1.00 93.50 176 ARG A N 1
ATOM 1390 C CA . ARG A 1 176 ? 13.982 3.751 -2.118 1.00 93.50 176 ARG A CA 1
ATOM 1391 C C . ARG A 1 176 ? 14.689 2.773 -3.056 1.00 93.50 176 ARG A C 1
ATOM 1393 O O . ARG A 1 176 ? 14.779 1.576 -2.772 1.00 93.50 176 ARG A O 1
ATOM 1400 N N . TRP A 1 177 ? 15.144 3.249 -4.213 1.00 93.38 177 TRP A N 1
ATOM 1401 C CA . TRP A 1 177 ? 15.777 2.397 -5.204 1.00 93.38 177 TRP A CA 1
ATOM 1402 C C . TRP A 1 177 ? 17.165 1.953 -4.733 1.00 93.38 177 TRP A C 1
ATOM 1404 O O . TRP A 1 177 ? 18.063 2.770 -4.557 1.00 93.38 177 TRP A O 1
ATOM 1414 N N . GLY A 1 178 ? 17.356 0.642 -4.570 1.00 86.88 178 GLY A N 1
ATOM 1415 C CA . GLY A 1 178 ? 18.616 0.056 -4.096 1.00 86.88 178 GLY A CA 1
ATOM 1416 C C . GLY A 1 178 ? 18.689 -0.171 -2.583 1.00 86.88 178 GLY A C 1
ATOM 1417 O O . GLY A 1 178 ? 19.662 -0.761 -2.117 1.00 86.88 178 GLY A O 1
ATOM 1418 N N . ASP A 1 179 ? 17.660 0.223 -1.832 1.00 91.75 179 ASP A N 1
ATOM 1419 C CA . ASP A 1 179 ? 17.560 -0.082 -0.406 1.00 91.75 179 ASP A CA 1
ATOM 1420 C C . ASP A 1 179 ? 17.292 -1.579 -0.169 1.00 91.75 179 ASP A C 1
ATOM 1422 O O . ASP A 1 179 ? 16.537 -2.227 -0.905 1.00 91.75 179 ASP A O 1
ATOM 1426 N N . ASP A 1 180 ? 17.846 -2.129 0.917 1.00 88.44 180 ASP A N 1
ATOM 1427 C CA . ASP A 1 180 ? 17.464 -3.459 1.405 1.00 88.44 180 ASP A CA 1
ATOM 1428 C C . ASP A 1 180 ? 16.142 -3.373 2.182 1.00 88.44 180 ASP A C 1
ATOM 1430 O O . ASP A 1 180 ? 16.083 -3.140 3.393 1.00 88.44 180 ASP A O 1
ATOM 1434 N N . ILE A 1 181 ? 15.042 -3.483 1.439 1.00 90.25 181 ILE A N 1
ATOM 1435 C CA . ILE A 1 181 ? 13.691 -3.339 1.978 1.00 90.25 181 ILE A CA 1
ATOM 1436 C C . ILE A 1 181 ? 13.201 -4.685 2.511 1.00 90.25 181 ILE A C 1
ATOM 1438 O O . ILE A 1 181 ? 12.902 -5.607 1.748 1.00 90.25 181 ILE A O 1
ATOM 1442 N N . ASN A 1 182 ? 13.002 -4.770 3.826 1.00 89.50 182 ASN A N 1
ATOM 1443 C CA . ASN A 1 182 ? 12.332 -5.915 4.433 1.00 89.50 182 ASN A CA 1
ATOM 1444 C C . ASN A 1 182 ? 10.813 -5.852 4.194 1.00 89.50 182 ASN A C 1
ATOM 1446 O O . ASN A 1 182 ? 10.107 -5.019 4.768 1.00 89.50 182 ASN A O 1
ATOM 1450 N N . ILE A 1 183 ? 10.298 -6.774 3.379 1.00 88.75 183 ILE A N 1
ATOM 1451 C CA . ILE A 1 183 ? 8.870 -6.848 3.047 1.00 88.75 183 ILE A CA 1
ATOM 1452 C C . ILE A 1 183 ? 8.004 -7.538 4.096 1.00 88.75 183 ILE A C 1
ATOM 1454 O O . ILE A 1 183 ? 6.795 -7.322 4.088 1.00 88.75 183 ILE A O 1
ATOM 1458 N N . LEU A 1 184 ? 8.561 -8.360 4.992 1.00 88.50 184 LEU A N 1
ATOM 1459 C CA . LEU A 1 184 ? 7.746 -9.144 5.932 1.00 88.50 184 LEU A CA 1
ATOM 1460 C C . LEU A 1 184 ? 6.855 -8.236 6.804 1.00 88.50 184 LEU A C 1
ATOM 1462 O O . LEU A 1 184 ? 5.634 -8.431 6.814 1.00 88.50 184 LEU A O 1
ATOM 1466 N N . PRO A 1 185 ? 7.379 -7.144 7.401 1.00 88.75 185 PRO A N 1
ATOM 1467 C CA . PRO A 1 185 ? 6.554 -6.189 8.137 1.00 88.75 185 PRO A CA 1
ATOM 1468 C C . PRO A 1 185 ? 5.543 -5.445 7.258 1.00 88.75 185 PRO A C 1
ATOM 1470 O O . PRO A 1 185 ? 4.579 -4.890 7.784 1.00 88.75 185 PRO A O 1
ATOM 1473 N N . LEU A 1 186 ? 5.758 -5.402 5.938 1.00 88.12 186 LEU A N 1
ATOM 1474 C CA . LEU A 1 186 ? 4.876 -4.782 4.946 1.00 88.12 186 LEU A CA 1
ATOM 1475 C C . LEU A 1 186 ? 3.807 -5.754 4.420 1.00 88.12 186 LEU A C 1
ATOM 1477 O O . LEU A 1 186 ? 2.942 -5.351 3.649 1.00 88.12 186 LEU A O 1
ATOM 1481 N N . VAL A 1 187 ? 3.798 -7.021 4.818 1.00 87.69 187 VAL A N 1
ATOM 1482 C CA . VAL A 1 187 ? 2.751 -7.977 4.407 1.00 87.69 187 VAL A CA 1
ATOM 1483 C C . VAL A 1 187 ? 1.942 -8.456 5.609 1.00 87.69 187 VAL A C 1
ATOM 1485 O O . VAL A 1 187 ? 0.754 -8.745 5.483 1.00 87.69 187 VAL A O 1
ATOM 1488 N N . GLU A 1 188 ? 2.538 -8.453 6.798 1.00 86.81 188 GLU A N 1
ATOM 1489 C CA . GLU A 1 188 ? 1.840 -8.788 8.036 1.00 86.81 188 GLU A CA 1
ATOM 1490 C C . GLU A 1 188 ? 0.834 -7.708 8.454 1.00 86.81 188 GLU A C 1
ATOM 1492 O O . GLU A 1 188 ? 0.968 -6.537 8.115 1.00 86.81 188 GLU A O 1
ATOM 1497 N N . ILE A 1 189 ? -0.203 -8.076 9.207 1.00 83.50 189 ILE A N 1
ATOM 1498 C CA . ILE A 1 189 ? -1.171 -7.116 9.756 1.00 83.50 189 ILE A CA 1
ATOM 1499 C C . ILE A 1 189 ? -0.758 -6.834 11.204 1.00 83.50 189 ILE A C 1
ATOM 1501 O O . ILE A 1 189 ? -0.676 -7.783 11.987 1.00 83.50 189 ILE A O 1
ATOM 1505 N N . PRO A 1 190 ? -0.513 -5.569 11.602 1.00 79.12 190 PRO A N 1
ATOM 1506 C CA . PRO A 1 190 ? -0.090 -5.272 12.954 1.00 79.12 190 PRO A CA 1
ATOM 1507 C C . PRO A 1 190 ? -1.216 -5.614 13.939 1.00 79.12 190 PRO A C 1
ATOM 1509 O O . PRO A 1 190 ? -2.405 -5.498 13.604 1.00 79.12 190 PRO A O 1
ATOM 1512 N N . PRO A 1 191 ? -0.867 -6.019 15.171 1.00 77.12 191 PRO A N 1
ATOM 1513 C CA . PRO A 1 191 ? -1.860 -6.300 16.191 1.00 77.12 191 PRO A CA 1
ATOM 1514 C C . PRO A 1 191 ? -2.711 -5.056 16.464 1.00 77.12 191 PRO A C 1
ATOM 1516 O O . PRO A 1 191 ? -2.234 -3.921 16.432 1.00 77.12 191 PRO A O 1
ATOM 1519 N N . GLN A 1 192 ? -3.995 -5.276 16.745 1.00 71.19 192 GLN A N 1
ATOM 1520 C CA . GLN A 1 192 ? -4.921 -4.187 17.050 1.00 71.19 192 GLN A CA 1
ATOM 1521 C C . GLN A 1 192 ? -4.464 -3.428 18.308 1.00 71.19 192 GLN A C 1
ATOM 1523 O O . GLN A 1 192 ? -3.976 -4.055 19.255 1.00 71.19 192 GLN A O 1
ATOM 1528 N N . PRO A 1 193 ? -4.684 -2.103 18.382 1.00 74.75 193 PRO A N 1
ATOM 1529 C CA . PRO A 1 193 ? -4.352 -1.335 19.571 1.00 74.75 193 PRO A CA 1
ATOM 1530 C C . PRO A 1 193 ? -5.145 -1.846 20.778 1.00 74.75 193 PRO A C 1
ATOM 1532 O O . PRO A 1 193 ? -6.318 -2.217 20.656 1.00 74.75 193 PRO A O 1
ATOM 1535 N N . LEU A 1 194 ? -4.518 -1.816 21.958 1.00 72.75 194 LEU A N 1
ATOM 1536 C CA . LEU A 1 194 ? -5.089 -2.327 23.213 1.00 72.75 194 LEU A CA 1
ATOM 1537 C C . LEU A 1 194 ? -6.485 -1.755 23.503 1.00 72.75 194 LEU A C 1
ATOM 1539 O O . LEU A 1 194 ? -7.369 -2.491 23.934 1.00 72.75 194 LEU A O 1
ATOM 1543 N N . SER A 1 195 ? -6.723 -0.483 23.172 1.00 73.31 195 SER A N 1
ATOM 1544 C CA . SER A 1 195 ? -8.032 0.166 23.316 1.00 73.31 195 SER A CA 1
ATOM 1545 C C . SER A 1 195 ? -9.141 -0.535 22.527 1.00 73.31 195 SER A C 1
ATOM 1547 O O . SER A 1 195 ? -10.222 -0.764 23.060 1.00 73.31 195 SER A O 1
ATOM 1549 N N . SER A 1 196 ? -8.871 -0.953 21.285 1.00 71.25 196 SER A N 1
ATOM 1550 C CA . SER A 1 196 ? -9.844 -1.700 20.475 1.00 71.25 196 SER A CA 1
ATOM 1551 C C . SER A 1 196 ? -10.136 -3.079 21.076 1.00 71.25 196 SER A C 1
ATOM 1553 O O . SER A 1 196 ? -11.271 -3.549 21.013 1.00 71.25 196 SER A O 1
ATOM 1555 N N . ARG A 1 197 ? -9.131 -3.721 21.689 1.00 72.50 197 ARG A N 1
ATOM 1556 C CA . ARG A 1 197 ? -9.287 -5.031 22.337 1.00 72.50 197 ARG A CA 1
ATOM 1557 C C . ARG A 1 197 ? -10.113 -4.937 23.622 1.00 72.50 197 ARG A C 1
ATOM 1559 O O . ARG A 1 197 ? -11.009 -5.754 23.815 1.00 72.50 197 ARG A O 1
ATOM 1566 N N . ILE A 1 198 ? -9.844 -3.932 24.457 1.00 80.88 198 ILE A N 1
ATOM 1567 C CA . ILE A 1 198 ? -10.567 -3.689 25.715 1.00 80.88 198 ILE A CA 1
ATOM 1568 C C . ILE A 1 198 ? -12.030 -3.351 25.427 1.00 80.88 198 ILE A C 1
ATOM 1570 O O . ILE A 1 198 ? -12.914 -4.029 25.938 1.00 80.88 198 ILE A O 1
ATOM 1574 N N . ILE A 1 199 ? -12.291 -2.386 24.539 1.00 78.31 199 ILE A N 1
ATOM 1575 C CA . ILE A 1 199 ? -13.658 -1.976 24.176 1.00 78.31 199 ILE A CA 1
ATOM 1576 C C . ILE A 1 199 ? -14.443 -3.154 23.590 1.00 78.31 199 ILE A C 1
ATOM 1578 O O . ILE A 1 199 ? -15.602 -3.361 23.944 1.00 78.31 199 ILE A O 1
ATOM 1582 N N . GLY A 1 200 ? -13.809 -3.979 22.749 1.00 74.12 200 GLY A N 1
ATOM 1583 C CA . GLY A 1 200 ? -14.429 -5.202 22.239 1.00 74.12 200 GLY A CA 1
ATOM 1584 C C . GLY A 1 200 ? -14.840 -6.178 23.350 1.00 74.12 200 GLY A C 1
ATOM 1585 O O . GLY A 1 200 ? -15.909 -6.783 23.267 1.00 74.12 200 GLY A O 1
ATOM 1586 N N . GLY A 1 201 ? -14.028 -6.308 24.404 1.00 80.88 201 GLY A N 1
ATOM 1587 C CA . GLY A 1 201 ? -14.361 -7.083 25.601 1.00 80.88 201 GLY A CA 1
ATOM 1588 C C . GLY A 1 201 ? -15.518 -6.472 26.393 1.00 80.88 201 GLY A C 1
ATOM 1589 O O . GLY A 1 201 ? -16.471 -7.177 26.724 1.00 80.88 201 GLY A O 1
ATOM 1590 N N . THR A 1 202 ? -15.485 -5.158 26.622 1.00 85.94 202 THR A N 1
ATOM 1591 C CA . THR A 1 202 ? -16.534 -4.423 27.342 1.00 85.94 202 THR A CA 1
ATOM 1592 C C . THR A 1 202 ? -17.885 -4.522 26.640 1.00 85.94 202 THR A C 1
ATOM 1594 O O . THR A 1 202 ? -18.884 -4.790 27.296 1.00 85.94 202 THR A O 1
ATOM 1597 N N . ILE A 1 203 ? -17.933 -4.381 25.311 1.00 85.06 203 ILE A N 1
ATOM 1598 C CA . ILE A 1 203 ? -19.177 -4.504 24.533 1.00 85.06 203 ILE A CA 1
ATOM 1599 C C . ILE A 1 203 ? -19.766 -5.913 24.665 1.00 85.06 203 ILE A C 1
ATOM 1601 O O . ILE A 1 203 ? -20.973 -6.060 24.844 1.00 85.06 203 ILE A O 1
ATOM 1605 N N . ARG A 1 204 ? -18.931 -6.960 24.617 1.00 85.44 204 ARG A N 1
ATOM 1606 C CA . ARG A 1 204 ? -19.395 -8.346 24.802 1.00 85.44 204 ARG A CA 1
ATOM 1607 C C . ARG A 1 204 ? -19.935 -8.575 26.211 1.00 85.44 204 ARG A C 1
ATOM 1609 O O . ARG A 1 204 ? -20.994 -9.178 26.353 1.00 85.44 204 ARG A O 1
ATOM 1616 N N . LEU A 1 205 ? -19.237 -8.080 27.233 1.00 92.50 205 LEU A N 1
ATOM 1617 C CA . LEU A 1 205 ? -19.695 -8.151 28.622 1.00 92.50 205 LEU A CA 1
ATOM 1618 C C . LEU A 1 205 ? -21.011 -7.392 28.817 1.00 92.50 205 LEU A C 1
ATOM 1620 O O . LEU A 1 205 ? -21.929 -7.926 29.428 1.00 92.50 205 LEU A O 1
ATOM 1624 N N . ALA A 1 206 ? -21.136 -6.192 28.249 1.00 92.50 206 ALA A N 1
ATOM 1625 C CA . ALA A 1 206 ? -22.357 -5.396 28.302 1.00 92.50 206 ALA A CA 1
ATOM 1626 C C . ALA A 1 206 ? -23.528 -6.100 27.604 1.00 92.50 206 ALA A C 1
ATOM 1628 O O . ALA A 1 206 ? -24.632 -6.129 28.144 1.00 92.50 206 ALA A O 1
ATOM 1629 N N . PHE A 1 207 ? -23.295 -6.722 26.445 1.00 93.06 207 PHE A N 1
ATOM 1630 C CA . PHE A 1 207 ? -24.311 -7.503 25.742 1.00 93.06 207 PHE A CA 1
ATOM 1631 C C . PHE A 1 207 ? -24.811 -8.672 26.600 1.00 93.06 207 PHE A C 1
ATOM 1633 O O . PHE A 1 207 ? -26.008 -8.769 26.866 1.00 93.06 207 PHE A O 1
ATOM 1640 N N . TRP A 1 208 ? -23.902 -9.514 27.101 1.00 95.12 208 TRP A N 1
ATOM 1641 C CA . TRP A 1 208 ? -24.272 -10.650 27.952 1.00 95.12 208 TRP A CA 1
ATOM 1642 C C . TRP A 1 208 ? -24.900 -10.216 29.278 1.00 95.12 208 TRP A C 1
ATOM 1644 O O . TRP A 1 208 ? -25.854 -10.843 29.732 1.00 95.12 208 TRP A O 1
ATOM 1654 N N . GLY A 1 209 ? -24.432 -9.111 29.861 1.00 95.75 209 GLY A N 1
ATOM 1655 C CA . GLY A 1 209 ? -25.036 -8.507 31.046 1.00 95.75 209 GLY A CA 1
ATOM 1656 C C . GLY A 1 209 ? -26.465 -8.029 30.789 1.00 95.75 209 GLY A C 1
ATOM 1657 O O . GLY A 1 209 ? -27.348 -8.270 31.609 1.00 95.75 209 GLY A O 1
ATOM 1658 N N . THR A 1 210 ? -26.723 -7.427 29.625 1.00 95.00 210 THR A N 1
ATOM 1659 C CA . THR A 1 210 ? -28.065 -6.972 29.229 1.00 95.00 210 THR A CA 1
ATOM 1660 C C . THR A 1 210 ? -29.001 -8.158 29.006 1.00 95.00 210 THR A C 1
ATOM 1662 O O . THR A 1 210 ? -30.109 -8.170 29.536 1.00 95.00 210 THR A O 1
ATOM 1665 N N . VAL A 1 211 ? -28.544 -9.191 28.290 1.00 95.31 211 VAL A N 1
ATOM 1666 C CA . VAL A 1 211 ? -29.307 -10.433 28.089 1.00 95.31 211 VAL A CA 1
ATOM 1667 C C . VAL A 1 211 ? -29.629 -11.085 29.436 1.00 95.31 211 VAL A C 1
ATOM 1669 O O . VAL A 1 211 ? -30.791 -11.389 29.704 1.00 95.31 211 VAL A O 1
ATOM 1672 N N . GLY A 1 212 ? -28.636 -11.218 30.320 1.00 95.88 212 GLY A N 1
ATOM 1673 C CA . GLY A 1 212 ? -28.817 -11.749 31.671 1.00 95.88 212 GLY A CA 1
ATOM 1674 C C . GLY A 1 212 ? -29.836 -10.944 32.483 1.00 95.88 212 GLY A C 1
ATOM 1675 O O . GLY A 1 212 ? -30.782 -11.516 33.025 1.00 95.88 212 GLY A O 1
ATOM 1676 N N . TYR A 1 213 ? -29.726 -9.613 32.491 1.00 95.50 213 TYR A N 1
ATOM 1677 C CA . TYR A 1 213 ? -30.678 -8.730 33.170 1.00 95.50 213 TYR A CA 1
ATOM 1678 C C . TYR A 1 213 ? -32.105 -8.873 32.624 1.00 95.50 213 TYR A C 1
ATOM 1680 O O . TYR A 1 213 ? -33.053 -8.992 33.403 1.00 95.50 213 TYR A O 1
ATOM 1688 N N . CYS A 1 214 ? -32.270 -8.912 31.299 1.00 95.06 214 CYS A N 1
ATOM 1689 C CA . CYS A 1 214 ? -33.565 -9.125 30.661 1.00 95.06 214 CYS A CA 1
ATOM 1690 C C . CYS A 1 214 ? -34.167 -10.475 31.062 1.00 95.06 214 CYS A C 1
ATOM 1692 O O . CYS A 1 214 ? -35.324 -10.509 31.477 1.00 95.06 214 CYS A O 1
ATOM 1694 N N . THR A 1 215 ? -33.390 -11.563 31.019 1.00 95.44 215 THR A N 1
ATOM 1695 C CA . THR A 1 215 ? -33.868 -12.895 31.434 1.00 95.44 215 THR A CA 1
ATOM 1696 C C . THR A 1 215 ? -34.242 -12.949 32.912 1.00 95.44 215 THR A C 1
ATOM 1698 O O . THR A 1 215 ? -35.301 -13.473 33.247 1.00 95.44 215 THR A O 1
ATOM 1701 N N . TYR A 1 216 ? -33.448 -12.334 33.794 1.00 95.06 216 TYR A N 1
ATOM 1702 C CA . TYR A 1 216 ? -33.755 -12.243 35.220 1.00 95.06 216 TYR A CA 1
ATOM 1703 C C . TYR A 1 216 ? -35.038 -11.445 35.468 1.00 95.06 216 TYR A C 1
ATOM 1705 O O . TYR A 1 216 ? -35.911 -11.884 36.215 1.00 95.06 216 TYR A O 1
ATOM 1713 N N . ARG A 1 217 ? -35.193 -10.287 34.814 1.00 93.44 217 ARG A N 1
ATOM 1714 C CA . ARG A 1 217 ? -36.381 -9.436 34.953 1.00 93.44 217 ARG A CA 1
ATOM 1715 C C . ARG A 1 217 ? -37.641 -10.143 34.453 1.00 93.44 217 ARG A C 1
ATOM 1717 O O . ARG A 1 217 ? -38.671 -10.075 35.121 1.00 93.44 217 ARG A O 1
ATOM 1724 N N . PHE A 1 218 ? -37.559 -10.834 33.317 1.00 92.44 218 PHE A N 1
ATOM 1725 C CA . PHE A 1 218 ? -38.678 -11.592 32.754 1.00 92.44 218 PHE A CA 1
ATOM 1726 C C . PHE A 1 218 ? -39.025 -12.812 33.618 1.00 92.44 218 PHE A C 1
ATOM 1728 O O . PHE A 1 218 ? -40.191 -13.024 33.946 1.00 92.44 218 PHE A O 1
ATOM 1735 N N . GLY A 1 219 ? -38.015 -13.562 34.067 1.00 92.00 219 GLY A N 1
ATOM 1736 C CA . GLY A 1 219 ? -38.186 -14.695 34.976 1.00 92.00 219 GLY A CA 1
ATOM 1737 C C . GLY A 1 219 ? -38.799 -14.279 36.312 1.00 92.00 219 GLY A C 1
ATOM 1738 O O . GLY A 1 219 ? -39.754 -14.900 36.772 1.00 92.00 219 GLY A O 1
ATOM 1739 N N . ARG A 1 220 ? -38.335 -13.167 36.898 1.00 90.19 220 ARG A N 1
ATOM 1740 C CA . ARG A 1 220 ? -38.912 -12.594 38.121 1.00 90.19 220 ARG A CA 1
ATOM 1741 C C . ARG A 1 220 ? -40.368 -12.177 37.920 1.00 90.19 220 ARG A C 1
ATOM 1743 O O . ARG A 1 220 ? -41.181 -12.456 38.794 1.00 90.19 220 ARG A O 1
ATOM 1750 N N . ALA A 1 221 ? -40.707 -11.552 36.791 1.00 87.38 221 ALA A N 1
ATOM 1751 C CA . ALA A 1 221 ? -42.083 -11.161 36.481 1.00 87.38 221 ALA A CA 1
ATOM 1752 C C . ALA A 1 221 ? -43.025 -12.375 36.382 1.00 87.38 221 ALA A C 1
ATOM 1754 O O . ALA A 1 221 ? -44.137 -12.335 36.913 1.00 87.38 221 ALA A O 1
ATOM 1755 N N . ILE A 1 222 ? -42.569 -13.467 35.757 1.00 87.62 222 ILE A N 1
ATOM 1756 C CA . ILE A 1 222 ? -43.304 -14.739 35.685 1.00 87.62 222 ILE A CA 1
ATOM 1757 C C . ILE A 1 222 ? -43.455 -15.351 37.083 1.00 87.62 222 ILE A C 1
ATOM 1759 O O . ILE A 1 222 ? -44.567 -15.694 37.479 1.00 87.62 222 ILE A O 1
ATOM 1763 N N . TYR A 1 223 ? -42.370 -15.414 37.862 1.00 85.81 223 TYR A N 1
ATOM 1764 C CA . TYR A 1 223 ? -42.386 -15.945 39.227 1.00 85.81 223 TYR A CA 1
ATOM 1765 C C . TYR A 1 223 ? -43.387 -15.200 40.117 1.00 85.81 223 TYR A C 1
ATOM 1767 O O . TYR A 1 223 ? -44.222 -15.825 40.759 1.00 85.81 223 TYR A O 1
ATOM 1775 N N . THR A 1 224 ? -43.389 -13.864 40.094 1.00 84.44 224 THR A N 1
ATOM 1776 C CA . THR A 1 224 ? -44.357 -13.061 40.862 1.00 84.44 224 THR A CA 1
ATOM 1777 C C . THR A 1 224 ? -45.809 -13.242 40.418 1.00 84.44 224 THR A C 1
ATOM 1779 O O . THR A 1 224 ? -46.712 -12.941 41.190 1.00 84.44 224 THR A O 1
ATOM 1782 N N . ARG A 1 225 ? -46.051 -13.707 39.185 1.00 81.25 225 ARG A N 1
ATOM 1783 C CA . ARG A 1 225 ? -47.398 -13.977 38.659 1.00 81.25 225 ARG A CA 1
ATOM 1784 C C . ARG A 1 225 ? -47.924 -15.357 39.050 1.00 81.25 225 ARG A C 1
ATOM 1786 O O . ARG A 1 225 ? -49.132 -15.514 39.164 1.00 81.25 225 ARG A O 1
ATOM 1793 N N . ILE A 1 226 ? -47.032 -16.335 39.202 1.00 82.25 226 ILE A N 1
ATOM 1794 C CA . ILE A 1 226 ? -47.370 -17.739 39.488 1.00 82.25 226 ILE A CA 1
ATOM 1795 C C . ILE A 1 226 ? -47.274 -18.042 40.991 1.00 82.25 226 ILE A C 1
ATOM 1797 O O . ILE A 1 226 ? -47.975 -18.923 41.481 1.00 82.25 226 ILE A O 1
ATOM 1801 N N . SER A 1 227 ? -46.436 -17.312 41.735 1.00 70.62 227 SER A N 1
ATOM 1802 C CA . SER A 1 227 ? -46.281 -17.505 43.177 1.00 70.62 227 SER A CA 1
ATOM 1803 C C . SER A 1 227 ? -47.602 -17.209 43.898 1.00 70.62 227 SER A C 1
ATOM 1805 O O . SER A 1 227 ? -48.101 -16.083 43.794 1.00 70.62 227 SER A O 1
ATOM 1807 N N . PRO A 1 228 ? -48.160 -18.168 44.657 1.00 66.19 228 PRO A N 1
ATOM 1808 C CA . PRO A 1 228 ? -49.345 -17.926 45.466 1.00 66.19 228 PRO A CA 1
ATOM 1809 C C . PRO A 1 228 ? -49.044 -16.832 46.495 1.00 66.19 228 PRO A C 1
ATOM 1811 O O . PRO A 1 228 ? -47.993 -16.842 47.140 1.00 66.19 228 PRO A O 1
ATOM 1814 N N . LYS A 1 229 ? -49.951 -15.857 46.616 1.00 67.50 229 LYS A N 1
ATOM 1815 C CA . LYS A 1 229 ? -49.937 -14.901 47.725 1.00 67.50 229 LYS A CA 1
ATOM 1816 C C . LYS A 1 229 ? -50.435 -15.648 48.963 1.00 67.50 229 LYS A C 1
ATOM 1818 O O . LYS A 1 229 ? -51.623 -15.954 49.024 1.00 67.50 229 LYS A O 1
ATOM 1823 N N . PHE A 1 230 ? -49.521 -15.987 49.866 1.00 56.59 230 PHE A N 1
ATOM 1824 C CA . PHE A 1 230 ? -49.849 -16.387 51.233 1.00 56.59 230 PHE A CA 1
ATOM 1825 C C . PHE A 1 230 ? -50.058 -15.146 52.098 1.00 56.59 230 PHE A C 1
ATOM 1827 O O . PHE A 1 230 ? -49.343 -14.144 51.852 1.00 56.59 230 PHE A O 1
#

Organism: NCBI:txid96644

=== Feature glossary ===
A reading guide for the features in this record.

Start from the sequence.

  · Sequence gives the chain of amino acids in standard one-letter code (A=alanine, C=cysteine, …, Y=tyrosine), read N→C. It is the only feature that is directly encoded by the gene; all structural features are derived from the folded form of this sequence.

Fold it, and you get atomic coordinates and the backbone conformation that goes with them.

  · Structure coordinates are given as an mmCIF _atom_site loop: one row per atom with element, residue name, chain id, sequence number, and x/y/z position in Å. Only the four main-chain atoms per residue are included here; side chains are omitted to keep the record compact.

  · Backbone dihedral angles. Every residue except chain termini has a φ (preceding-C → N → Cα → C) and a ψ (N → Cα → C → next-N). They are reported in degrees following the IUPAC sign convention. Secondary structure is essentially a statement about which (φ, ψ) basin each residue occupies.

  · Eight-state secondary structure (DSSP): H is the canonical α-helix, G the tighter 3₁₀-helix, I the wider π-helix; E/B are β-structure, T and S are turns and bends, and '-' is everything else. DSSP derives these from the pattern of main-chain N–H···O=C hydrogen bonds, not from the sequence.

  · SS3 is a coarse helix/strand/coil call (letters a/b/c) made by the P-SEA algorithm from inter-Cα distances and dihedrals. It is less detailed than DSSP but needs only Cα positions.

Summarize the fold with a handful of shape descriptors and a per-residue structural alphabet.

  · Radius of gyration (Rg) is the root-mean-square distance of Cα atoms from their centroid — a single number for overall size and compactness. A globular domain of N residues has Rg ≈ 2.2·N^0.38 Å; an extended or disordered chain has a much larger Rg. The Cα contact count is the number of residue pairs whose Cα atoms are within 8 Å and are more than four positions apart in sequence — a standard proxy for tertiary packing density. The bounding box is the smallest axis-aligned box enclosing all Cα atoms.

  · 3Di is Foldseek's structural alphabet. Each residue is assigned one of twenty discrete states based on how its Cα sits relative to its spatial (not sequential) neighbors. Aligning 3Di strings finds structural homologs roughly as well as full 3D superposition, but orders of magnitude faster.

  · Solvent-accessible surface area (SASA) is the area in Å² traced out by the centre of a 1.4 Å probe sphere (a water molecule) rolled over the protein's van der Waals surface (Shrake–Rupley / Lee–Richards construction). Buried residues have near-zero SASA; fully exposed residues can exceed 200 Å². The total SASA scales roughly with the number of surface residues.

Ask how reliable the model is.

  · For AlphaFold models, the B-factor field carries pLDDT — the model's own estimate of local accuracy on a 0–100 scale. Regions with pLDDT<50 should be treated as essentially unmodeled; they often correspond to intrinsically disordered segments.

  · For experimental (PDB) structures, the B-factor (temperature factor) quantifies the positional spread of each atom in the crystal — a combination of thermal vibration and static disorder — in units of Å². High B-factors mark flexible loops or poorly resolved regions; low B-factors mark the rigid, well-ordered core.

  · Predicted Aligned Error (PAE) is an AlphaFold confidence matrix: entry (i, j) is the expected error in the position of residue j, in ångströms, when the prediction is superimposed on the true structure at residue i. Low PAE within a block of residues means that block is internally rigid and well-predicted; high PAE between two blocks means their relative placement is uncertain even if each block individually is confident.

Place it in context: what it resembles, what it is annotated as, and how it looks.

  · Structural nearest neighbors (via Foldseek easy-search vs the PDB). Reported per hit: target PDB id, E-value, and alignment TM-score. A TM-score above ~0.5 is the conventional threshold for 'same fold'.

  · Functional annotations link the protein to curated databases. InterPro entries identify conserved domains and families by matching the sequence against member-database signatures (Pfam, PROSITE, CDD, …). Gene Ontology (GO) terms describe molecular function, biological process, and cellular component in a controlled vocabulary. CATH places the structure in a hierarchical fold classification (Class/Architecture/Topology/Homologous-superfamily). The organism is the source species.

  · The contact map is a binary N×N matrix image: pixel (i, j) is dark where Cα_i and Cα_j are within 8 Å and |i−j|>4. Because the |i−j|>4 filter removes local helical contacts, off-diagonal stripes parallel to the main diagonal indicate parallel β-sheets; stripes perpendicular to it indicate antiparallel β-sheets. The Ramachandran plot scatters every residue's (φ, ψ) pair against the sterically allowed regions. The PAE heatmap renders the predicted-aligned-error matrix.

  · Six rendered views show the 3D structure from the faces of a cube — i.e. along ±x, ±y, ±z. Rendering representation is drawn randomly per protein from cartoon (secondary-structure ribbons), sticks (backbone bonds), or molecular surface; coloring is either N→C rainbow (blue at the N-terminus through red at the C-terminus) or one color per chain.